Protein AF-A0A8T2V2V0-F1 (afdb_monomer_lite)

pLDDT: mean 73.32, std 22.51, range [24.22, 94.62]

Structure (mmCIF, N/CA/C/O backbone):
data_AF-A0A8T2V2V0-F1
#
_entry.id   AF-A0A8T2V2V0-F1
#
loop_
_atom_site.group_PDB
_atom_site.id
_atom_site.type_symbol
_atom_site.label_atom_id
_atom_site.label_alt_id
_atom_site.label_comp_id
_atom_site.label_asym_id
_atom_site.label_entity_id
_atom_site.label_seq_id
_atom_site.pdbx_PDB_ins_code
_atom_site.Cartn_x
_atom_site.Cartn_y
_atom_site.Cartn_z
_atom_site.occupancy
_atom_site.B_iso_or_equiv
_atom_site.auth_seq_id
_atom_site.auth_comp_id
_atom_site.auth_asym_id
_atom_site.auth_atom_id
_atom_site.pdbx_PDB_model_num
ATOM 1 N N . MET A 1 1 ? -21.917 -31.689 56.923 1.00 55.97 1 MET A N 1
ATOM 2 C CA . MET A 1 1 ? -20.685 -31.519 56.116 1.00 55.97 1 MET A CA 1
ATOM 3 C C . MET A 1 1 ? -20.658 -32.340 54.816 1.00 55.97 1 MET A C 1
ATOM 5 O O . MET A 1 1 ? -19.822 -32.038 53.982 1.00 55.97 1 MET A O 1
ATOM 9 N N . GLY A 1 2 ? -21.551 -33.318 54.585 1.00 58.62 2 GLY A N 1
ATOM 10 C CA . GLY A 1 2 ? -21.485 -34.180 53.387 1.00 58.62 2 GLY A CA 1
ATOM 11 C C . GLY A 1 2 ? -22.061 -33.607 52.080 1.00 58.62 2 GLY A C 1
ATOM 12 O O . GLY A 1 2 ? -21.588 -33.966 51.009 1.00 58.62 2 GLY A O 1
ATOM 13 N N . GLU A 1 3 ? -23.044 -32.703 52.128 1.00 63.84 3 GLU A N 1
ATOM 14 C CA . GLU A 1 3 ? -23.741 -32.236 50.910 1.00 63.84 3 GLU A CA 1
ATOM 15 C C . GLU A 1 3 ? -22.930 -31.238 50.071 1.00 63.84 3 GLU A C 1
ATOM 17 O O . GLU A 1 3 ? -22.963 -31.296 48.844 1.00 63.84 3 GLU A O 1
ATOM 22 N N . GLY A 1 4 ? -22.144 -30.366 50.712 1.00 69.25 4 GLY A N 1
ATOM 23 C CA . GLY A 1 4 ? -21.296 -29.398 50.004 1.00 69.25 4 GLY A CA 1
ATOM 24 C C . GLY A 1 4 ? -20.152 -30.052 49.224 1.00 69.25 4 GLY A C 1
ATOM 25 O O . GLY A 1 4 ? -19.803 -29.590 48.142 1.00 69.25 4 GLY A O 1
ATOM 26 N N . ILE A 1 5 ? -19.615 -31.163 49.737 1.00 73.06 5 ILE A N 1
ATOM 27 C CA . ILE A 1 5 ? -18.558 -31.935 49.069 1.00 73.06 5 ILE A CA 1
ATOM 28 C C . ILE A 1 5 ? -19.127 -32.634 47.829 1.00 73.06 5 ILE A C 1
ATOM 30 O O . ILE A 1 5 ? -18.541 -32.551 46.756 1.00 73.06 5 ILE A O 1
ATOM 34 N N . ARG A 1 6 ? -20.323 -33.225 47.940 1.00 74.56 6 ARG A N 1
ATOM 35 C CA . ARG A 1 6 ? -20.980 -33.914 46.820 1.00 74.56 6 ARG A CA 1
ATOM 36 C C . ARG A 1 6 ? -21.334 -32.964 45.668 1.00 74.56 6 ARG A C 1
ATOM 38 O O . ARG A 1 6 ? -21.137 -33.302 44.506 1.00 74.56 6 ARG A O 1
ATOM 45 N N . CYS A 1 7 ? -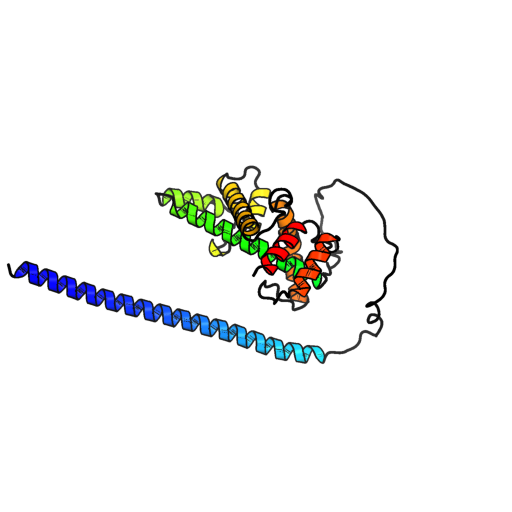21.788 -31.753 45.995 1.00 81.44 7 CYS A N 1
ATOM 46 C CA . CYS A 1 7 ? -22.107 -30.716 45.009 1.00 81.44 7 CYS A CA 1
ATOM 47 C C . CYS A 1 7 ? -20.844 -30.205 44.280 1.00 81.44 7 CYS A C 1
ATOM 49 O O . CYS A 1 7 ? -20.859 -29.980 43.070 1.00 81.44 7 CYS A O 1
ATOM 51 N N . ALA A 1 8 ? -19.720 -30.084 44.996 1.00 78.31 8 ALA A N 1
ATOM 52 C CA . ALA A 1 8 ? -18.436 -29.721 44.399 1.00 78.31 8 ALA A CA 1
ATOM 53 C C . ALA A 1 8 ? -17.884 -30.823 43.474 1.00 78.31 8 ALA A C 1
ATOM 55 O O . ALA A 1 8 ? -17.362 -30.519 42.403 1.00 78.31 8 ALA A O 1
ATOM 56 N N . GLU A 1 9 ? -18.038 -32.097 43.846 1.00 85.75 9 GLU A N 1
ATOM 57 C CA . GLU A 1 9 ? -17.626 -33.240 43.019 1.00 85.75 9 GLU A CA 1
ATOM 58 C C . GLU A 1 9 ? -18.453 -33.362 41.728 1.00 85.75 9 GLU A C 1
ATOM 60 O O . GLU A 1 9 ? -17.900 -33.648 40.663 1.00 85.75 9 GLU A O 1
ATOM 65 N N . GLU A 1 10 ? -19.762 -33.099 41.793 1.00 87.12 10 GLU A N 1
ATOM 66 C CA . GLU A 1 10 ? -20.645 -33.066 40.619 1.00 87.12 10 GLU A CA 1
ATOM 67 C C . GLU A 1 10 ? -20.273 -31.922 39.663 1.00 87.12 10 GLU A C 1
ATOM 69 O O . GLU A 1 10 ? -20.115 -32.157 38.462 1.00 87.12 10 GLU A O 1
ATOM 74 N N . ALA A 1 11 ? -20.023 -30.716 40.185 1.00 84.56 11 ALA A N 1
ATOM 75 C CA . ALA A 1 11 ? -19.575 -29.578 39.378 1.00 84.56 11 ALA A CA 1
ATOM 76 C C . ALA A 1 11 ? -18.198 -29.822 38.734 1.00 84.56 11 ALA A C 1
ATOM 78 O O . ALA A 1 11 ? -17.969 -29.476 37.573 1.00 84.56 11 ALA A O 1
ATOM 79 N N . GLN A 1 12 ? -17.277 -30.464 39.458 1.00 87.12 12 GLN A N 1
ATOM 80 C CA . GLN A 1 12 ? -15.956 -30.799 38.929 1.00 87.12 12 GLN A CA 1
ATOM 81 C C . GLN A 1 12 ? -16.029 -31.878 37.837 1.00 87.12 12 GLN A C 1
ATOM 83 O O . GLN A 1 12 ? -15.233 -31.857 36.894 1.00 87.12 12 GLN A O 1
ATOM 88 N N . ARG A 1 13 ? -16.988 -32.808 37.931 1.00 88.56 13 ARG A N 1
ATOM 89 C CA . ARG A 1 13 ? -17.247 -33.812 36.890 1.00 88.56 13 ARG A CA 1
ATOM 90 C C . ARG A 1 13 ? -17.869 -33.180 35.637 1.00 88.56 13 ARG A C 1
ATOM 92 O O . ARG A 1 13 ? -17.415 -33.504 34.543 1.00 88.56 13 ARG A O 1
ATOM 99 N N . ASP A 1 14 ? -18.822 -32.258 35.789 1.00 92.19 14 ASP A N 1
ATOM 100 C CA . ASP A 1 14 ? -19.439 -31.525 34.666 1.00 92.19 14 ASP A CA 1
ATOM 101 C C . ASP A 1 14 ? -18.411 -30.669 33.906 1.00 92.19 14 ASP A C 1
ATOM 103 O O . ASP A 1 14 ? -18.327 -30.721 32.680 1.00 92.19 14 ASP A O 1
ATOM 107 N N . LEU A 1 15 ? -17.538 -29.958 34.629 1.00 86.69 15 LEU A N 1
ATOM 108 C CA . LEU A 1 15 ? -16.470 -29.165 34.011 1.00 86.69 15 LEU A CA 1
ATOM 109 C C . LEU A 1 15 ? -15.478 -30.021 33.219 1.00 86.69 15 LEU A C 1
ATOM 111 O O . LEU A 1 15 ? -15.036 -29.599 32.154 1.00 86.69 15 LEU A O 1
ATOM 115 N N . ARG A 1 16 ? -15.139 -31.221 33.707 1.00 89.19 16 ARG A N 1
ATOM 116 C CA . ARG A 1 16 ? -14.260 -32.153 32.980 1.00 89.19 16 ARG A CA 1
ATOM 117 C C . ARG A 1 16 ? -14.908 -32.685 31.705 1.00 89.19 16 ARG A C 1
ATOM 119 O O . ARG A 1 16 ? -14.214 -32.818 30.705 1.00 89.19 16 ARG A O 1
ATOM 126 N N . LEU A 1 17 ? -16.213 -32.957 31.735 1.00 89.88 17 LEU A N 1
ATOM 127 C CA . LEU A 1 17 ? -16.962 -33.363 30.544 1.00 89.88 17 LEU A CA 1
ATOM 128 C C . LEU A 1 17 ? -16.969 -32.248 29.493 1.00 89.88 17 LEU A C 1
ATOM 130 O O . LEU A 1 17 ? -16.584 -32.488 28.354 1.00 89.88 17 LEU A O 1
ATOM 134 N N . ARG A 1 18 ? -17.285 -31.011 29.895 1.00 87.31 18 ARG A N 1
ATOM 135 C CA . ARG A 1 18 ? -17.285 -29.852 28.983 1.00 87.31 18 ARG A CA 1
ATOM 136 C C . ARG A 1 18 ? -15.905 -29.520 28.420 1.00 87.31 18 ARG A C 1
ATOM 138 O O . ARG A 1 18 ? -15.805 -29.098 27.273 1.00 87.31 18 ARG A O 1
ATOM 145 N N . LEU A 1 19 ? -14.845 -29.696 29.212 1.00 86.31 19 LEU A N 1
ATOM 146 C CA . LEU A 1 19 ? -13.467 -29.557 28.732 1.00 86.31 19 LEU A CA 1
ATOM 147 C C . LEU A 1 19 ? -13.150 -30.600 27.658 1.00 86.31 19 LEU A C 1
ATOM 149 O O . LEU A 1 19 ? -12.621 -30.229 26.618 1.00 86.31 19 LEU A O 1
ATOM 153 N N . GLY A 1 20 ? -13.550 -31.858 27.864 1.00 88.81 20 GLY A N 1
ATOM 154 C CA . GLY A 1 20 ? -13.382 -32.909 26.858 1.00 88.81 20 GLY A CA 1
ATOM 155 C C . GLY A 1 20 ? -14.154 -32.633 25.563 1.00 88.81 20 GLY A C 1
ATOM 156 O O . GLY A 1 20 ? -13.612 -32.808 24.475 1.00 88.81 20 GLY A O 1
ATOM 157 N N . GLU A 1 21 ? -15.390 -32.134 25.659 1.00 90.50 21 GLU A N 1
ATOM 158 C CA . GLU A 1 21 ? -16.189 -31.737 24.488 1.00 90.50 21 GLU A CA 1
ATOM 159 C C . GLU A 1 21 ? -15.555 -30.562 23.722 1.00 90.50 21 GLU A C 1
ATOM 161 O O . GLU A 1 21 ? -15.539 -30.554 22.490 1.00 90.50 21 GLU A O 1
ATOM 166 N N . LEU A 1 22 ? -14.999 -29.578 24.438 1.00 80.50 22 LEU A N 1
ATOM 167 C CA . LEU A 1 22 ? -14.297 -28.443 23.835 1.00 80.50 22 LEU A CA 1
ATOM 168 C C . LEU A 1 22 ? -12.994 -28.869 23.153 1.00 80.50 22 LEU A C 1
ATOM 170 O O . LEU A 1 22 ? -12.725 -28.411 22.043 1.00 80.50 22 LEU A O 1
ATOM 174 N N . GLU A 1 23 ? -12.214 -29.746 23.787 1.00 87.94 23 GLU A N 1
ATOM 175 C CA . GLU A 1 23 ? -10.990 -30.309 23.210 1.00 87.94 23 GLU A CA 1
ATOM 176 C C . GLU A 1 23 ? -11.309 -31.072 21.919 1.00 87.94 23 GLU A C 1
ATOM 178 O O . GLU A 1 23 ? -10.728 -30.777 20.870 1.00 87.94 23 GLU A O 1
ATOM 183 N N . GLN A 1 24 ? -12.327 -31.936 21.945 1.00 89.94 24 GLN A N 1
ATOM 184 C CA . GLN A 1 24 ? -12.777 -32.671 20.764 1.00 89.94 24 GLN A CA 1
ATOM 185 C C . GLN A 1 24 ? -13.233 -31.729 19.637 1.00 89.94 24 GLN A C 1
ATOM 187 O O . GLN A 1 24 ? -12.834 -31.893 18.483 1.00 89.94 24 GLN A O 1
ATOM 192 N N . HIS A 1 25 ? -14.005 -30.688 19.957 1.00 85.62 25 HIS A N 1
ATOM 193 C CA . HIS A 1 25 ? -14.442 -29.713 18.959 1.00 85.62 25 HIS A CA 1
ATOM 194 C C . HIS A 1 25 ? -13.263 -28.921 18.363 1.00 85.62 25 HIS A C 1
ATOM 196 O O . HIS A 1 25 ? -13.253 -28.622 17.165 1.00 85.62 25 HIS A O 1
ATOM 202 N N . THR A 1 26 ? -12.238 -28.596 19.161 1.00 82.12 26 THR A N 1
ATOM 203 C CA . THR A 1 26 ? -11.022 -27.951 18.639 1.00 82.12 26 THR A CA 1
ATOM 204 C C . THR A 1 26 ? -10.201 -28.875 17.742 1.00 82.12 26 THR A C 1
ATOM 206 O O . THR A 1 26 ? -9.690 -28.416 16.718 1.00 82.12 26 THR A O 1
ATOM 209 N N . GLU A 1 27 ? -10.122 -30.170 18.053 1.00 89.12 27 GLU A N 1
ATOM 210 C CA . GLU A 1 27 ? -9.462 -31.164 17.199 1.00 89.12 27 GLU A CA 1
ATOM 211 C C . GLU A 1 27 ? -10.197 -31.340 15.863 1.00 89.12 27 GLU A C 1
ATOM 213 O O . GLU A 1 27 ? -9.565 -31.351 14.803 1.00 89.12 27 GLU A O 1
ATOM 218 N N . GLU A 1 28 ? -11.531 -31.386 15.883 1.00 87.81 28 GLU A N 1
ATOM 219 C CA . GLU A 1 28 ? -12.362 -31.466 14.677 1.00 87.81 28 GLU A CA 1
ATOM 220 C C . GLU A 1 28 ? -12.222 -30.211 13.798 1.00 87.81 28 GLU A C 1
ATOM 222 O O . GLU A 1 28 ? -12.065 -30.311 12.573 1.00 87.81 28 GLU A O 1
ATOM 227 N N . GLN A 1 29 ? -12.198 -29.019 14.406 1.00 79.50 29 GLN A N 1
ATOM 228 C CA . GLN A 1 29 ? -11.938 -27.772 13.681 1.00 79.50 29 GLN A CA 1
ATOM 229 C C . GLN A 1 29 ? -10.533 -27.741 13.075 1.00 79.50 29 GLN A C 1
ATOM 231 O O . GLN A 1 29 ? -10.371 -27.333 11.920 1.00 79.50 29 GLN A O 1
ATOM 236 N N . GLN A 1 30 ? -9.524 -28.206 13.813 1.00 84.56 30 GLN A N 1
ATOM 237 C CA . GLN A 1 30 ? -8.150 -28.267 13.328 1.00 84.56 30 GLN A CA 1
ATOM 238 C C . GLN A 1 30 ? -8.011 -29.261 12.163 1.00 84.56 30 GLN A C 1
ATOM 240 O O . GLN A 1 30 ? -7.400 -28.932 11.143 1.00 84.56 30 GLN A O 1
ATOM 245 N N . ALA A 1 31 ? -8.648 -30.432 12.255 1.00 87.06 31 ALA A N 1
ATOM 246 C CA . ALA A 1 31 ? -8.676 -31.430 11.188 1.00 87.06 31 ALA A CA 1
ATOM 247 C C . ALA A 1 31 ? -9.382 -30.909 9.923 1.00 87.06 31 ALA A C 1
ATOM 249 O O . ALA A 1 31 ? -8.894 -31.115 8.807 1.00 87.06 31 ALA A O 1
ATOM 250 N N . SER A 1 32 ? -10.491 -30.180 10.082 1.00 82.81 32 SER A N 1
ATOM 251 C CA . SER A 1 32 ? -11.201 -29.521 8.977 1.00 82.81 32 SER A CA 1
ATOM 252 C C . SER A 1 32 ? -10.335 -28.453 8.297 1.00 82.81 32 SER A C 1
ATOM 254 O O . SER A 1 32 ? -10.247 -28.380 7.065 1.00 82.81 32 SER A O 1
ATOM 256 N N . LEU A 1 33 ? -9.607 -27.666 9.091 1.00 79.88 33 LEU A N 1
ATOM 257 C CA . LEU A 1 33 ? -8.707 -26.631 8.591 1.00 79.88 33 LEU A CA 1
ATOM 258 C C . LEU A 1 33 ? -7.501 -27.236 7.853 1.00 79.88 33 LEU A C 1
ATOM 260 O O . LEU A 1 33 ? -7.108 -26.737 6.793 1.00 79.88 33 LEU A O 1
ATOM 264 N N . ASP A 1 34 ? -6.956 -28.347 8.343 1.00 85.50 34 ASP A N 1
ATOM 265 C CA . ASP A 1 34 ? -5.889 -29.086 7.666 1.00 85.50 34 ASP A CA 1
ATOM 266 C C . ASP A 1 34 ? -6.377 -29.783 6.389 1.00 85.50 34 ASP A C 1
ATOM 268 O O . ASP A 1 34 ? -5.652 -29.819 5.387 1.00 85.50 34 ASP A O 1
ATOM 272 N N . HIS A 1 35 ? -7.623 -30.258 6.366 1.00 83.19 35 HIS A N 1
ATOM 273 C CA . HIS A 1 35 ? -8.261 -30.760 5.152 1.00 83.19 35 HIS A CA 1
ATOM 274 C C . HIS A 1 35 ? -8.411 -29.652 4.095 1.00 83.19 35 HIS A C 1
ATOM 276 O O . HIS A 1 35 ? -8.021 -29.842 2.940 1.00 83.19 35 HIS A O 1
ATOM 282 N N . LEU A 1 36 ? -8.880 -28.461 4.484 1.00 76.94 36 LEU A N 1
ATOM 283 C CA . LEU A 1 36 ? -8.977 -27.295 3.595 1.00 76.94 36 LEU A CA 1
ATOM 284 C C . LEU A 1 36 ? -7.605 -26.838 3.079 1.00 76.94 36 LEU A C 1
ATOM 286 O O . LEU A 1 36 ? -7.462 -26.534 1.891 1.00 76.94 36 LEU A O 1
ATOM 290 N N . LYS A 1 37 ? -6.569 -26.837 3.929 1.00 79.56 37 LYS A N 1
ATOM 291 C CA . LYS A 1 37 ? -5.185 -26.557 3.503 1.00 79.56 37 LYS A CA 1
ATOM 292 C C . LYS A 1 37 ? -4.702 -27.572 2.469 1.00 79.56 37 LYS A C 1
ATOM 294 O O . LYS A 1 37 ? -4.160 -27.168 1.439 1.00 79.56 37 LYS A O 1
ATOM 299 N N . LYS A 1 38 ? -4.928 -28.871 2.700 1.00 80.25 38 LYS A N 1
ATOM 300 C CA . LYS A 1 38 ? -4.573 -29.939 1.750 1.00 80.25 38 LYS A CA 1
ATOM 301 C C . LYS A 1 38 ? -5.326 -29.796 0.428 1.00 80.25 38 LYS A C 1
ATOM 303 O O . LYS A 1 38 ? -4.699 -29.896 -0.624 1.00 80.25 38 LYS A O 1
ATOM 308 N N . GLN A 1 39 ? -6.623 -29.485 0.454 1.00 71.12 39 GLN A N 1
ATOM 309 C CA . GLN A 1 39 ? -7.400 -29.211 -0.760 1.00 71.12 39 GLN A CA 1
ATOM 310 C C . GLN A 1 39 ? -6.867 -27.993 -1.519 1.00 71.12 39 GLN A C 1
ATOM 312 O O . GLN A 1 39 ? -6.701 -28.049 -2.736 1.00 71.12 39 GLN A O 1
ATOM 317 N N . ARG A 1 40 ? -6.526 -26.907 -0.817 1.00 65.62 40 ARG A N 1
ATOM 318 C CA . ARG A 1 40 ? -5.968 -25.702 -1.441 1.00 65.62 40 ARG A CA 1
ATOM 319 C C . ARG A 1 40 ? -4.598 -25.969 -2.068 1.00 65.62 40 ARG A C 1
ATOM 321 O O . ARG A 1 40 ? -4.356 -25.543 -3.194 1.00 65.62 40 ARG A O 1
ATOM 328 N N . LEU A 1 41 ? -3.733 -26.726 -1.390 1.00 69.56 41 LEU A N 1
ATOM 329 C CA . LEU A 1 41 ? -2.451 -27.180 -1.940 1.00 69.56 41 LEU A CA 1
ATOM 330 C C . LEU A 1 41 ? -2.641 -28.106 -3.149 1.00 69.56 41 LEU A C 1
ATOM 332 O O . LEU A 1 41 ? -1.922 -27.970 -4.134 1.00 69.56 41 LEU A O 1
ATOM 336 N N . TYR A 1 42 ? -3.634 -28.996 -3.117 1.00 66.69 42 TYR A N 1
ATOM 337 C CA . TYR A 1 42 ? -3.969 -29.872 -4.239 1.00 66.69 42 TYR A CA 1
ATOM 338 C C . TYR A 1 42 ? -4.455 -29.087 -5.464 1.00 66.69 42 TYR A C 1
ATOM 340 O O . TYR A 1 42 ? -3.991 -29.346 -6.572 1.00 66.69 42 TYR A O 1
ATOM 348 N N . VAL A 1 43 ? -5.320 -28.086 -5.277 1.00 66.44 43 VAL A N 1
ATOM 349 C CA . VAL A 1 43 ? -5.775 -27.189 -6.354 1.00 66.44 43 VAL A CA 1
ATOM 350 C C . VAL A 1 43 ? -4.602 -26.395 -6.941 1.00 66.44 43 VAL A C 1
ATOM 352 O O . VAL A 1 43 ? -4.489 -26.283 -8.160 1.00 66.44 43 VAL A O 1
ATOM 355 N N . LEU A 1 44 ? -3.677 -25.910 -6.106 1.00 53.97 44 LEU A N 1
ATOM 356 C CA . LEU A 1 44 ? -2.458 -25.231 -6.566 1.00 53.97 44 LEU A CA 1
ATOM 357 C C . LEU A 1 44 ? -1.503 -26.181 -7.322 1.00 53.97 44 LEU A C 1
ATOM 359 O O . LEU A 1 44 ? -0.929 -25.806 -8.349 1.00 53.97 44 LEU A O 1
ATOM 363 N N . ALA A 1 45 ? -1.368 -27.431 -6.871 1.00 53.47 45 ALA A N 1
ATOM 364 C CA . ALA A 1 45 ? -0.555 -28.461 -7.525 1.00 53.47 45 ALA A CA 1
ATOM 365 C C . ALA A 1 45 ? -1.170 -28.960 -8.852 1.00 53.47 45 ALA A C 1
ATOM 367 O O . ALA A 1 45 ? -0.462 -29.282 -9.808 1.00 53.47 45 ALA A O 1
ATOM 368 N N . GLN A 1 46 ? -2.500 -29.002 -8.942 1.00 49.06 46 GLN A N 1
ATOM 369 C CA . GLN A 1 46 ? -3.238 -29.271 -10.179 1.00 49.06 46 GLN A CA 1
ATOM 370 C C . GLN A 1 46 ? -3.112 -28.097 -11.161 1.00 49.06 46 GLN A C 1
ATOM 372 O O . GLN A 1 46 ? -2.819 -28.313 -12.337 1.00 49.06 46 GLN A O 1
ATOM 377 N N . GLY A 1 47 ? -3.228 -26.857 -10.673 1.00 42.75 47 GLY A N 1
ATOM 378 C CA . GLY A 1 47 ? -3.032 -25.644 -11.470 1.00 42.75 47 GLY A CA 1
ATOM 379 C C . GLY A 1 47 ? -1.647 -25.579 -12.116 1.00 42.75 47 GLY A C 1
ATOM 380 O O . GLY A 1 47 ? -1.536 -25.282 -13.302 1.00 42.75 47 GLY A O 1
ATOM 381 N N . THR A 1 48 ? -0.598 -25.961 -11.385 1.00 45.12 48 THR A N 1
ATOM 382 C CA . THR A 1 48 ? 0.782 -26.020 -11.906 1.00 45.12 48 THR A CA 1
ATOM 383 C C . THR A 1 48 ? 1.008 -27.149 -12.922 1.00 45.12 48 THR A C 1
ATOM 385 O O . THR A 1 48 ? 1.761 -26.954 -13.876 1.00 45.12 48 THR A O 1
ATOM 388 N N . LYS A 1 49 ? 0.318 -28.297 -12.807 1.00 38.69 49 LYS A N 1
ATOM 389 C CA . LYS A 1 49 ? 0.368 -29.382 -13.814 1.00 38.69 49 LYS A CA 1
ATOM 390 C C . LYS A 1 49 ? -0.404 -29.070 -15.103 1.00 38.69 49 LYS A C 1
ATOM 392 O O . LYS A 1 49 ? 0.018 -29.491 -16.180 1.00 38.69 49 LYS A O 1
ATOM 397 N N . VAL A 1 50 ? -1.508 -28.326 -15.019 1.00 41.88 50 VAL A N 1
ATOM 398 C CA . VAL A 1 50 ? -2.223 -27.817 -16.206 1.00 41.88 50 VAL A CA 1
ATOM 399 C C . VAL A 1 50 ? -1.398 -26.721 -16.894 1.00 41.88 50 VAL A C 1
ATOM 401 O O . VAL A 1 50 ? -1.328 -26.683 -18.122 1.00 41.88 50 VAL A O 1
ATOM 404 N N . PHE A 1 51 ? -0.679 -25.901 -16.119 1.00 38.94 51 PHE A N 1
ATOM 405 C CA . PHE A 1 51 ? 0.238 -24.891 -16.651 1.00 38.94 51 PHE A CA 1
ATOM 406 C C . PHE A 1 51 ? 1.435 -25.512 -17.386 1.00 38.94 51 PHE A C 1
ATOM 408 O O . PHE A 1 51 ? 1.755 -25.078 -18.487 1.00 38.94 51 PHE A O 1
ATOM 415 N N . SER A 1 52 ? 2.062 -26.567 -16.852 1.00 39.03 52 SER A N 1
ATOM 416 C CA . SER A 1 52 ? 3.230 -27.193 -17.495 1.00 39.03 52 SER A CA 1
ATOM 417 C C . SER A 1 52 ? 2.891 -27.954 -18.783 1.00 39.03 52 SER A C 1
ATOM 419 O O . SER A 1 52 ? 3.666 -27.899 -19.740 1.00 39.03 52 SER A O 1
ATOM 421 N N . LYS A 1 53 ? 1.712 -28.591 -18.870 1.00 34.41 53 LYS A N 1
ATOM 422 C CA . LYS A 1 53 ? 1.232 -29.205 -20.125 1.00 34.41 53 LYS A CA 1
ATOM 423 C C . LYS A 1 53 ? 0.870 -28.165 -21.193 1.00 34.41 53 LYS A C 1
ATOM 425 O O . LYS A 1 53 ? 1.216 -28.363 -22.355 1.00 34.41 53 LYS A O 1
ATOM 430 N N . ASN A 1 54 ? 0.256 -27.042 -20.812 1.00 36.12 54 ASN A N 1
ATOM 431 C CA . ASN A 1 54 ? -0.098 -25.980 -21.762 1.00 36.12 54 ASN A CA 1
ATOM 432 C C . ASN A 1 54 ? 1.114 -25.131 -22.189 1.00 36.12 54 ASN A C 1
ATOM 434 O O . ASN A 1 54 ? 1.167 -24.680 -23.330 1.00 36.12 54 ASN A O 1
ATOM 438 N N . PHE A 1 55 ? 2.124 -24.975 -21.327 1.00 35.62 55 PHE A N 1
ATOM 439 C CA . PHE A 1 55 ? 3.368 -24.266 -21.653 1.00 35.62 55 PHE A CA 1
ATOM 440 C C . PHE A 1 55 ? 4.253 -25.055 -22.635 1.00 35.62 55 PHE A C 1
ATOM 442 O O . PHE A 1 55 ? 4.895 -24.469 -23.505 1.00 35.62 55 PHE A O 1
ATOM 449 N N . LEU A 1 56 ? 4.245 -26.393 -22.561 1.00 35.97 56 LEU A N 1
ATOM 450 C CA . LEU A 1 56 ? 4.916 -27.249 -23.548 1.00 35.97 56 LEU A CA 1
ATOM 451 C C . LEU A 1 56 ? 4.146 -27.330 -24.877 1.00 35.97 56 LEU A C 1
ATOM 453 O O . LEU A 1 56 ? 4.776 -27.340 -25.932 1.00 35.97 56 LEU A O 1
ATOM 457 N N . ALA A 1 57 ? 2.809 -27.299 -24.854 1.00 34.16 57 ALA A N 1
ATOM 458 C CA . ALA A 1 57 ? 1.999 -27.235 -26.075 1.00 34.16 57 ALA A CA 1
ATOM 459 C C . ALA A 1 57 ? 2.148 -25.887 -26.815 1.00 34.16 57 ALA A C 1
ATOM 461 O O . ALA A 1 57 ? 2.223 -25.866 -28.046 1.00 34.16 57 ALA A O 1
ATOM 462 N N . ALA A 1 58 ? 2.290 -24.776 -26.078 1.00 35.88 58 ALA A N 1
ATOM 463 C CA . ALA A 1 58 ? 2.482 -23.435 -26.637 1.00 35.88 58 ALA A CA 1
ATOM 464 C C . ALA A 1 58 ? 3.854 -23.216 -27.309 1.00 35.88 58 ALA A C 1
ATOM 466 O O . ALA A 1 58 ? 3.981 -22.309 -28.127 1.00 35.88 58 ALA A O 1
ATOM 467 N N . ARG A 1 59 ? 4.866 -24.064 -27.050 1.00 33.06 59 ARG A N 1
ATOM 468 C CA . ARG A 1 59 ? 6.126 -24.061 -27.828 1.00 33.06 59 ARG A CA 1
ATOM 469 C C . ARG A 1 59 ? 5.999 -24.722 -29.206 1.00 33.06 59 ARG A C 1
ATOM 471 O O . ARG A 1 59 ? 6.895 -24.532 -30.019 1.00 33.06 59 ARG A O 1
ATOM 478 N N . SER A 1 60 ? 4.924 -25.471 -29.482 1.00 28.45 60 SER A N 1
ATOM 479 C CA . SER A 1 60 ? 4.748 -26.170 -30.770 1.00 28.45 60 SER A CA 1
ATOM 480 C C . SER A 1 60 ? 3.882 -25.427 -31.791 1.00 28.45 60 SER A C 1
ATOM 482 O O . SER A 1 60 ? 3.842 -25.825 -32.950 1.00 28.45 60 SER A O 1
ATOM 484 N N . VAL A 1 61 ? 3.257 -24.305 -31.417 1.00 30.34 61 VAL A N 1
ATOM 485 C CA . VAL A 1 61 ? 2.623 -23.395 -32.386 1.00 30.34 61 VAL A CA 1
ATOM 486 C C . VAL A 1 61 ? 3.627 -22.315 -32.783 1.00 30.34 61 VAL A C 1
ATOM 488 O O . VAL A 1 61 ? 3.433 -21.119 -32.593 1.00 30.34 61 VAL A O 1
ATOM 491 N N . THR A 1 62 ? 4.747 -22.756 -33.349 1.00 41.12 62 THR A N 1
ATOM 492 C CA . THR A 1 62 ? 5.463 -21.957 -34.338 1.00 41.12 62 THR A CA 1
ATOM 493 C C . THR A 1 62 ? 4.678 -22.056 -35.638 1.00 41.12 62 THR A C 1
ATOM 495 O O . THR A 1 62 ? 4.745 -23.073 -36.327 1.00 41.12 62 THR A O 1
ATOM 498 N N . CYS A 1 63 ? 3.925 -21.015 -35.978 1.00 25.36 63 CYS A N 1
ATOM 499 C CA . CYS A 1 63 ? 3.529 -20.781 -37.360 1.00 25.36 63 CYS A CA 1
ATOM 500 C C . CYS A 1 63 ? 3.373 -19.280 -37.633 1.00 25.36 63 CYS A C 1
ATOM 502 O O . CYS A 1 63 ? 2.398 -18.647 -37.239 1.00 25.36 63 CYS A O 1
ATOM 504 N N . SER A 1 64 ? 4.355 -18.777 -38.385 1.00 31.23 64 SER A N 1
ATOM 505 C CA . SER A 1 64 ? 4.112 -17.949 -39.571 1.00 31.23 64 SER A CA 1
ATOM 506 C C . SER A 1 64 ? 3.815 -16.462 -39.374 1.00 31.23 64 SER A C 1
ATOM 508 O O . SER A 1 64 ? 2.842 -15.955 -39.922 1.00 31.23 64 SER A O 1
ATOM 510 N N . ILE A 1 65 ? 4.714 -15.726 -38.717 1.00 31.05 65 ILE A N 1
ATOM 511 C CA . ILE A 1 65 ? 4.976 -14.321 -39.079 1.00 31.05 65 ILE A CA 1
ATOM 512 C C . ILE A 1 65 ? 6.502 -14.165 -39.162 1.00 31.05 65 ILE A C 1
ATOM 514 O O . ILE A 1 65 ? 7.213 -14.589 -38.257 1.00 31.05 65 ILE A O 1
ATOM 518 N N . GLY A 1 66 ? 6.990 -13.696 -40.314 1.00 25.48 66 GLY A N 1
ATOM 519 C CA . GLY A 1 66 ? 8.369 -13.857 -40.793 1.00 25.48 66 GLY A CA 1
ATOM 520 C C . GLY A 1 66 ? 9.491 -13.212 -39.955 1.00 25.48 66 GLY A C 1
ATOM 521 O O . GLY A 1 66 ? 9.237 -12.441 -39.029 1.00 25.48 66 GLY A O 1
ATOM 522 N N . PRO A 1 67 ? 10.758 -13.524 -40.287 1.00 33.06 67 PRO A N 1
ATOM 523 C CA . PRO A 1 67 ? 11.919 -13.215 -39.463 1.00 33.06 67 PRO A CA 1
ATOM 524 C C . PRO A 1 67 ? 12.422 -11.796 -39.747 1.00 33.06 67 PRO A C 1
ATOM 526 O O . PRO A 1 67 ? 13.165 -11.610 -40.701 1.00 33.06 67 PRO A O 1
ATOM 529 N N . GLN A 1 68 ? 12.035 -10.795 -38.948 1.00 29.61 68 GLN A N 1
ATOM 530 C CA . GLN A 1 68 ? 12.708 -9.477 -38.961 1.00 29.61 68 GLN A CA 1
ATOM 531 C C . GLN A 1 68 ? 12.794 -8.752 -37.603 1.00 29.61 68 GLN A C 1
ATOM 533 O O . GLN A 1 68 ? 13.165 -7.587 -37.561 1.00 29.61 68 GLN A O 1
ATOM 538 N N . LEU A 1 69 ? 12.523 -9.402 -36.468 1.00 29.16 69 LEU A N 1
ATOM 539 C CA . LEU A 1 69 ? 12.630 -8.748 -35.147 1.00 29.16 69 LEU A CA 1
ATOM 540 C C . LEU A 1 69 ? 13.392 -9.595 -34.119 1.00 29.16 69 LEU A C 1
ATOM 542 O O . LEU A 1 69 ? 13.066 -9.626 -32.936 1.00 29.16 69 LEU A O 1
ATOM 546 N N . CYS A 1 70 ? 14.441 -10.268 -34.585 1.00 27.62 70 CYS A N 1
ATOM 547 C CA . CYS A 1 70 ? 15.424 -10.943 -33.744 1.00 27.62 70 CYS A CA 1
ATOM 548 C C . CYS A 1 70 ? 16.822 -10.366 -33.992 1.00 27.62 70 CYS A C 1
ATOM 550 O O . CYS A 1 70 ? 17.740 -11.141 -34.157 1.00 27.62 70 CYS A O 1
ATOM 552 N N . ASP A 1 71 ? 16.971 -9.040 -34.050 1.00 26.00 71 ASP A N 1
ATOM 553 C CA . ASP A 1 71 ? 18.282 -8.365 -34.089 1.00 26.00 71 ASP A CA 1
ATOM 554 C C . ASP A 1 71 ? 18.171 -6.919 -33.569 1.00 26.00 71 ASP A C 1
ATOM 556 O O . ASP A 1 71 ? 18.550 -5.966 -34.234 1.00 26.00 71 ASP A O 1
ATOM 560 N N . ILE A 1 72 ? 17.613 -6.720 -32.369 1.00 29.77 72 ILE A N 1
ATOM 561 C CA . ILE A 1 72 ? 17.883 -5.504 -31.571 1.00 29.77 72 ILE A CA 1
ATOM 562 C C . ILE A 1 72 ? 18.035 -5.919 -30.102 1.00 29.77 72 ILE A C 1
ATOM 564 O O . ILE A 1 72 ? 17.311 -5.499 -29.204 1.00 29.77 72 ILE A O 1
ATOM 568 N N . VAL A 1 73 ? 18.980 -6.823 -29.864 1.00 33.53 73 VAL A N 1
ATOM 569 C CA . VAL A 1 73 ? 19.659 -6.950 -28.577 1.00 33.53 73 VAL A CA 1
ATOM 570 C C . VAL A 1 73 ? 21.133 -6.788 -28.911 1.00 33.53 73 VAL A C 1
ATOM 572 O O . VAL A 1 73 ? 21.663 -7.559 -29.702 1.00 33.53 73 VAL A O 1
ATOM 575 N N . ASN A 1 74 ? 21.756 -5.779 -28.304 1.00 32.72 74 ASN A N 1
ATOM 576 C CA . ASN A 1 74 ? 23.148 -5.345 -28.468 1.00 32.72 74 ASN A CA 1
ATOM 577 C C . ASN A 1 74 ? 23.390 -4.394 -29.648 1.00 32.72 74 ASN A C 1
ATOM 579 O O . ASN A 1 74 ? 23.757 -4.819 -30.734 1.00 32.72 74 ASN A O 1
ATOM 583 N N . ASN A 1 75 ? 23.256 -3.088 -29.402 1.00 25.61 75 ASN A N 1
ATOM 584 C CA . ASN A 1 75 ? 24.379 -2.158 -29.556 1.00 25.61 75 ASN A CA 1
ATOM 585 C C . ASN A 1 75 ? 24.013 -0.761 -29.037 1.00 25.61 75 ASN A C 1
ATOM 587 O O . ASN A 1 75 ? 22.937 -0.231 -29.297 1.00 25.61 75 ASN A O 1
ATOM 591 N N . HIS A 1 76 ? 24.941 -0.174 -28.282 1.00 33.34 76 HIS A N 1
ATOM 592 C CA . HIS A 1 76 ? 24.979 1.250 -27.974 1.00 33.34 76 HIS A CA 1
ATOM 593 C C . HIS A 1 76 ? 24.923 2.075 -29.265 1.00 33.34 76 HIS A C 1
ATOM 595 O O . HIS A 1 76 ? 25.693 1.787 -30.176 1.00 33.34 76 HIS A O 1
ATOM 601 N N . THR A 1 77 ? 24.109 3.130 -29.322 1.00 28.12 77 THR A N 1
ATOM 602 C CA . THR A 1 77 ? 24.529 4.531 -29.553 1.00 28.12 77 THR A CA 1
ATOM 603 C C . THR A 1 77 ? 23.330 5.445 -29.820 1.00 28.12 77 THR A C 1
ATOM 605 O O . THR A 1 77 ? 22.276 5.026 -30.278 1.00 28.12 77 THR A O 1
ATOM 608 N N . SER A 1 78 ? 23.542 6.692 -29.422 1.00 28.27 78 SER A N 1
ATOM 609 C CA . SER A 1 78 ? 22.754 7.915 -29.502 1.00 28.27 78 SER A CA 1
ATOM 610 C C . SER A 1 78 ? 21.710 8.107 -30.610 1.00 28.27 78 SER A C 1
ATOM 612 O O . SER A 1 78 ? 21.899 7.730 -31.760 1.00 28.27 78 SER A O 1
ATOM 614 N N . SER A 1 79 ? 20.745 8.944 -30.213 1.00 25.52 79 SER A N 1
ATOM 615 C CA . SER A 1 79 ? 20.043 9.978 -30.984 1.00 25.52 79 SER A CA 1
ATOM 616 C C . SER A 1 79 ? 18.603 9.707 -31.419 1.00 25.52 79 SER A C 1
ATOM 618 O O . SER A 1 79 ? 18.258 8.686 -31.999 1.00 25.52 79 SER A O 1
ATOM 620 N N . ASP A 1 80 ? 17.817 10.750 -31.145 1.00 26.25 80 ASP A N 1
ATOM 621 C CA . ASP A 1 80 ? 16.549 11.145 -31.747 1.00 26.25 80 ASP A CA 1
ATOM 622 C C . ASP A 1 80 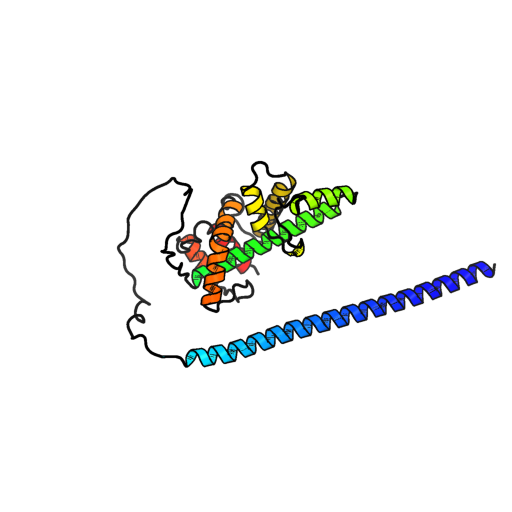? 15.268 10.460 -31.260 1.00 26.25 80 ASP A C 1
ATOM 624 O O . ASP A 1 80 ? 14.754 9.509 -31.836 1.00 26.25 80 ASP A O 1
ATOM 628 N N . LEU A 1 81 ? 14.679 11.063 -30.219 1.00 28.05 81 LEU A N 1
ATOM 629 C CA . LEU A 1 81 ? 13.464 11.875 -30.390 1.00 28.05 81 LEU A CA 1
ATOM 630 C C . LEU A 1 81 ? 13.249 12.755 -29.146 1.00 28.05 81 LEU A C 1
ATOM 632 O O . LEU A 1 81 ? 12.541 12.410 -28.201 1.00 28.05 81 LEU A O 1
ATOM 636 N N . LEU A 1 82 ? 13.893 13.923 -29.162 1.00 30.55 82 LEU A N 1
ATOM 637 C CA . LEU A 1 82 ? 13.403 15.101 -28.452 1.00 30.55 82 LEU A CA 1
ATOM 638 C C . LEU A 1 82 ? 12.135 15.595 -29.152 1.00 30.55 82 LEU A C 1
ATOM 640 O O . LEU A 1 82 ? 12.115 15.655 -30.376 1.00 30.55 82 LEU A O 1
ATOM 644 N N . LEU A 1 83 ? 11.133 16.007 -28.376 1.00 29.62 83 LEU A N 1
ATOM 645 C CA . LEU A 1 83 ? 10.436 17.300 -28.481 1.00 29.62 83 LEU A CA 1
ATOM 646 C C . LEU A 1 83 ? 9.555 17.491 -27.213 1.00 29.62 83 LEU A C 1
ATOM 648 O O . LEU A 1 83 ? 9.300 16.521 -26.499 1.00 29.62 83 LEU A O 1
ATOM 652 N N . PRO A 1 84 ? 9.189 18.736 -26.843 1.00 32.66 84 PRO A N 1
ATOM 653 C CA . PRO A 1 84 ? 9.478 19.285 -25.516 1.00 32.66 84 PRO A CA 1
ATOM 654 C C . PRO A 1 84 ? 8.239 19.846 -24.780 1.00 32.66 84 PRO A C 1
ATOM 656 O O . PRO A 1 84 ? 7.167 19.927 -25.360 1.00 32.66 84 PRO A O 1
ATOM 659 N N . HIS A 1 85 ? 8.447 20.286 -23.525 1.00 28.55 85 HIS A N 1
ATOM 660 C CA . HIS A 1 85 ? 7.622 21.187 -22.684 1.00 28.55 85 HIS A CA 1
ATOM 661 C C . HIS A 1 85 ? 6.106 20.883 -22.593 1.00 28.55 85 HIS A C 1
ATOM 663 O O . HIS A 1 85 ? 5.368 20.913 -23.563 1.00 28.55 85 HIS A O 1
ATOM 669 N N . SER A 1 86 ? 5.497 20.744 -21.416 1.00 24.22 86 SER A N 1
ATOM 670 C CA . SER A 1 86 ? 5.228 21.876 -20.521 1.00 24.22 86 SER A CA 1
ATOM 671 C C . SER A 1 86 ? 4.392 21.421 -19.314 1.00 24.22 86 SER A C 1
ATOM 673 O O . SER A 1 86 ? 3.645 20.447 -19.360 1.00 24.22 86 SER A O 1
ATOM 675 N N . VAL A 1 87 ? 4.555 22.157 -18.219 1.00 36.69 87 VAL A N 1
ATOM 676 C CA . VAL A 1 87 ? 3.733 22.131 -17.007 1.00 36.69 87 VAL A CA 1
ATOM 677 C C . VAL A 1 87 ? 2.305 22.598 -17.329 1.00 36.69 87 VAL A C 1
ATOM 679 O O . VAL A 1 87 ? 2.144 23.518 -18.124 1.00 36.69 87 VAL A O 1
ATOM 682 N N . SER A 1 88 ? 1.317 22.045 -16.606 1.00 29.53 88 SER A N 1
ATOM 683 C CA . SER A 1 88 ? -0.098 22.465 -16.485 1.00 29.53 88 SER A CA 1
ATOM 684 C C . SER A 1 88 ? -1.119 21.697 -17.333 1.00 29.53 88 SER A C 1
ATOM 686 O O . SER A 1 88 ? -1.099 21.739 -18.557 1.00 29.53 88 SER A O 1
ATOM 688 N N . GLY A 1 89 ? -2.090 21.074 -16.653 1.00 25.91 89 GLY A N 1
ATOM 689 C CA . GLY A 1 89 ? -3.359 20.672 -17.262 1.00 25.91 89 GLY A CA 1
ATOM 690 C C . GLY A 1 89 ? -3.934 19.365 -16.724 1.00 25.91 89 GLY A C 1
ATOM 691 O O . GLY A 1 89 ? -3.600 18.286 -17.198 1.00 25.91 89 GLY A O 1
ATOM 692 N N . ILE A 1 90 ? -4.867 19.461 -15.777 1.00 37.03 90 ILE A N 1
ATOM 693 C CA . ILE A 1 90 ? -5.854 18.406 -15.504 1.00 37.03 90 ILE A CA 1
ATOM 694 C C . ILE A 1 90 ? -6.666 18.185 -16.795 1.00 37.03 90 ILE A C 1
ATOM 696 O O . ILE A 1 90 ? -7.296 19.147 -17.245 1.00 37.03 90 ILE A O 1
ATOM 700 N N . PRO A 1 91 ? -6.768 16.976 -17.378 1.00 32.78 91 PRO A N 1
ATOM 701 C CA . PRO A 1 91 ? -7.713 16.756 -18.458 1.00 32.78 91 PRO A CA 1
ATOM 702 C C . PRO A 1 91 ? -9.081 16.398 -17.868 1.00 32.78 91 PRO A C 1
ATOM 704 O O . PRO A 1 91 ? -9.348 15.260 -17.481 1.00 32.78 91 PRO A O 1
ATOM 707 N N . ARG A 1 92 ? -9.976 17.394 -17.816 1.00 37.50 92 ARG A N 1
ATOM 708 C CA . ARG A 1 92 ? -11.424 17.149 -17.799 1.00 37.50 92 ARG A CA 1
ATOM 709 C C . ARG A 1 92 ? -11.860 16.718 -19.198 1.00 37.50 92 ARG A C 1
ATOM 711 O O . ARG A 1 92 ? -11.708 17.477 -20.146 1.00 37.50 92 ARG A O 1
ATOM 718 N N . GLY A 1 93 ? -12.502 15.555 -19.269 1.00 37.16 93 GLY A N 1
ATOM 719 C CA . GLY A 1 93 ? -13.376 15.154 -20.370 1.00 37.16 93 GLY A CA 1
ATOM 720 C C . GLY A 1 93 ? -12.680 14.444 -21.530 1.00 37.16 93 GLY A C 1
ATOM 721 O O . GLY A 1 93 ? -12.117 15.081 -22.410 1.00 37.16 93 GLY A O 1
ATOM 722 N N . MET A 1 94 ? -12.844 13.121 -21.610 1.00 32.38 94 MET A N 1
ATOM 723 C CA . MET A 1 94 ? -12.728 12.399 -22.878 1.00 32.38 94 MET A CA 1
ATOM 724 C C . MET A 1 94 ? -14.017 11.629 -23.151 1.00 32.38 94 MET A C 1
ATOM 726 O O . MET A 1 94 ? -14.380 10.686 -22.450 1.00 32.38 94 MET A O 1
ATOM 730 N N . LYS A 1 95 ? -14.717 12.114 -24.180 1.00 31.05 95 LYS A N 1
ATOM 731 C CA . LYS A 1 95 ? -15.826 11.466 -24.876 1.00 31.05 95 LYS A CA 1
ATOM 732 C C . LYS A 1 95 ? -15.320 10.215 -25.607 1.00 31.05 95 LYS A C 1
ATOM 734 O O . LYS A 1 95 ? -14.161 10.147 -26.003 1.00 31.05 95 LYS A O 1
ATOM 739 N N . HIS A 1 96 ? -16.215 9.247 -25.786 1.00 38.91 96 HIS A N 1
ATOM 740 C CA . HIS A 1 96 ? -16.005 8.023 -26.559 1.00 38.91 96 HIS A CA 1
ATOM 741 C C . HIS A 1 96 ? -15.460 8.285 -27.973 1.00 38.91 96 HIS A C 1
ATOM 743 O O . HIS A 1 96 ? -15.987 9.134 -28.687 1.00 38.91 96 HIS A O 1
ATOM 749 N N . GLY A 1 97 ? -14.453 7.505 -28.383 1.00 29.64 97 GLY A N 1
ATOM 750 C CA . GLY A 1 97 ? -13.921 7.499 -29.749 1.00 29.64 97 GLY A CA 1
ATOM 751 C C . GLY A 1 97 ? -12.530 6.870 -29.848 1.00 29.64 97 GLY A C 1
ATOM 752 O O . GLY A 1 97 ? -11.530 7.550 -29.670 1.00 29.64 97 GLY A O 1
ATOM 753 N N . THR A 1 98 ? -12.499 5.555 -30.076 1.00 42.59 98 THR A N 1
ATOM 754 C CA . THR A 1 98 ? -11.451 4.756 -30.751 1.00 42.59 98 THR A CA 1
ATOM 755 C C . THR A 1 98 ? -10.069 5.394 -30.966 1.00 42.59 98 THR A C 1
ATOM 757 O O . THR A 1 98 ? -9.859 6.108 -31.940 1.00 42.59 98 THR A O 1
ATOM 760 N N . ASN A 1 99 ? -9.128 5.055 -30.078 1.00 32.03 99 ASN A N 1
ATOM 761 C CA . ASN A 1 99 ? -7.725 4.686 -30.343 1.00 32.03 99 ASN A CA 1
ATOM 762 C C . ASN A 1 99 ? -7.052 4.455 -28.983 1.00 32.03 99 ASN A C 1
ATOM 764 O O . ASN A 1 99 ? -6.237 5.247 -28.517 1.00 32.03 99 ASN A O 1
ATOM 768 N N . SER A 1 100 ? -7.447 3.384 -28.288 1.00 38.41 100 SER A N 1
ATOM 769 C CA . SER A 1 100 ? -6.720 2.963 -27.091 1.00 38.41 100 SER A CA 1
ATOM 770 C C . SER A 1 100 ? -5.437 2.299 -27.578 1.00 38.41 100 SER A C 1
ATOM 772 O O . SER A 1 100 ? -5.428 1.104 -27.872 1.00 38.41 100 SER A O 1
ATOM 774 N N . ALA A 1 101 ? -4.384 3.098 -27.772 1.00 47.22 101 ALA A N 1
ATOM 775 C CA . ALA A 1 101 ? -3.040 2.576 -27.955 1.00 47.22 101 ALA A CA 1
ATOM 776 C C . ALA A 1 101 ? -2.805 1.575 -26.820 1.00 47.22 101 ALA A C 1
ATOM 778 O O . ALA A 1 101 ? -2.867 1.939 -25.644 1.00 47.22 101 ALA A O 1
ATOM 779 N N . ALA A 1 102 ? -2.664 0.295 -27.164 1.00 57.12 102 ALA A N 1
ATOM 780 C CA . ALA A 1 102 ? -2.476 -0.738 -26.165 1.00 57.12 102 ALA A CA 1
ATOM 781 C C . ALA A 1 102 ? -1.178 -0.415 -25.422 1.00 57.12 102 ALA A C 1
ATOM 783 O O . ALA A 1 102 ? -0.108 -0.421 -26.026 1.00 57.12 102 ALA A O 1
ATOM 784 N N . LEU A 1 103 ? -1.273 -0.091 -24.131 1.00 64.56 103 LEU A N 1
ATOM 785 C CA . LEU A 1 103 ? -0.089 0.080 -23.299 1.00 64.56 103 LEU A CA 1
ATOM 786 C C . LEU A 1 103 ? 0.673 -1.250 -23.300 1.00 64.56 103 LEU A C 1
ATOM 788 O O . LEU A 1 103 ? 0.159 -2.271 -22.837 1.00 64.56 103 LEU A O 1
ATOM 792 N N . VAL A 1 104 ? 1.878 -1.237 -23.865 1.00 71.81 104 VAL A N 1
ATOM 793 C CA . VAL A 1 104 ? 2.801 -2.371 -23.846 1.00 71.81 104 VAL A CA 1
ATOM 794 C C . VAL A 1 104 ? 3.765 -2.151 -22.692 1.00 71.81 104 VAL A C 1
ATOM 796 O O . VAL A 1 104 ? 4.422 -1.115 -22.624 1.00 71.81 104 VAL A O 1
ATOM 799 N N . PHE A 1 105 ? 3.842 -3.126 -21.789 1.00 79.88 105 PHE A N 1
ATOM 800 C CA . PHE A 1 105 ? 4.730 -3.074 -20.633 1.00 79.88 105 PHE A CA 1
ATOM 801 C C . PHE A 1 105 ? 5.900 -4.035 -20.807 1.00 79.88 105 PHE A C 1
ATOM 803 O O . PHE A 1 105 ? 5.722 -5.165 -21.272 1.00 79.88 105 PHE A O 1
ATOM 810 N N . SER A 1 106 ? 7.093 -3.590 -20.415 1.00 83.44 106 SER A N 1
ATOM 811 C CA . SER A 1 106 ? 8.284 -4.439 -20.385 1.00 83.44 106 SER A CA 1
ATOM 812 C C . SER A 1 106 ? 8.273 -5.377 -19.173 1.00 83.44 106 SER A C 1
ATOM 814 O O . SER A 1 106 ? 7.620 -5.106 -18.164 1.00 83.44 106 SER A O 1
ATOM 816 N N . ALA A 1 107 ? 9.060 -6.456 -19.225 1.00 82.81 107 ALA A N 1
ATOM 817 C CA . ALA A 1 107 ? 9.252 -7.345 -18.074 1.00 82.81 107 ALA A CA 1
ATOM 818 C C . ALA A 1 107 ? 9.739 -6.582 -16.825 1.00 82.81 107 ALA A C 1
ATOM 820 O O . ALA A 1 107 ? 9.280 -6.846 -15.717 1.00 82.81 107 ALA A O 1
ATOM 821 N N . GLY A 1 108 ? 10.611 -5.582 -17.006 1.00 85.88 108 GLY A N 1
ATOM 822 C CA . GLY A 1 108 ? 11.062 -4.718 -15.913 1.00 85.88 108 GLY A CA 1
ATOM 823 C C . GLY A 1 108 ? 9.928 -3.889 -15.303 1.00 85.88 108 GLY A C 1
ATOM 824 O O . GLY A 1 108 ? 9.868 -3.735 -14.088 1.00 85.88 108 GLY A O 1
ATOM 825 N N . GLN A 1 109 ? 8.981 -3.414 -16.115 1.00 88.62 109 GLN A N 1
ATOM 826 C CA . GLN A 1 109 ? 7.818 -2.680 -15.611 1.00 88.62 109 GLN A CA 1
ATOM 827 C C . GLN A 1 109 ? 6.851 -3.574 -14.831 1.00 88.62 109 GLN A C 1
ATOM 829 O O . GLN A 1 109 ? 6.282 -3.107 -13.850 1.00 88.62 109 GLN A O 1
ATOM 834 N N . PHE A 1 110 ? 6.691 -4.848 -15.203 1.00 88.25 110 PHE A N 1
ATOM 835 C CA . PHE A 1 110 ? 5.914 -5.796 -14.393 1.00 88.25 110 PHE A CA 1
ATOM 836 C C . PHE A 1 110 ? 6.551 -6.031 -13.021 1.00 88.25 110 PHE A C 1
ATOM 838 O O . PHE A 1 110 ? 5.851 -5.976 -12.015 1.00 88.25 110 PHE A O 1
ATOM 845 N N . ILE A 1 111 ? 7.874 -6.203 -12.963 1.00 89.56 111 ILE A N 1
ATOM 846 C CA . ILE A 1 111 ? 8.595 -6.381 -11.692 1.00 89.56 111 ILE A CA 1
ATOM 847 C C . ILE A 1 111 ? 8.506 -5.111 -10.834 1.00 89.56 111 ILE A C 1
ATOM 849 O O . ILE A 1 111 ? 8.214 -5.184 -9.643 1.00 89.56 111 ILE A O 1
ATOM 853 N N . ALA A 1 112 ? 8.704 -3.935 -11.433 1.00 92.12 112 ALA A N 1
ATOM 854 C CA . ALA A 1 112 ? 8.541 -2.661 -10.735 1.00 92.12 112 ALA A CA 1
ATOM 855 C C . ALA A 1 112 ? 7.100 -2.459 -10.226 1.00 92.12 112 ALA A C 1
ATOM 857 O O . ALA A 1 112 ? 6.885 -1.911 -9.145 1.00 92.12 112 ALA A O 1
ATOM 858 N N . PHE A 1 113 ? 6.101 -2.936 -10.970 1.00 92.75 113 PHE A N 1
ATOM 859 C CA . PHE A 1 113 ? 4.712 -2.912 -10.524 1.00 92.75 113 PHE A CA 1
ATOM 860 C C . PHE A 1 113 ? 4.451 -3.893 -9.368 1.00 92.75 113 PHE A C 1
ATOM 862 O O . PHE A 1 113 ? 3.750 -3.538 -8.420 1.00 92.75 113 PHE A O 1
ATOM 869 N N . ASP A 1 114 ? 5.052 -5.086 -9.384 1.00 90.25 114 ASP A N 1
ATOM 870 C CA . ASP A 1 114 ? 4.999 -6.031 -8.258 1.00 90.25 114 ASP A CA 1
ATOM 871 C C . ASP A 1 114 ? 5.653 -5.444 -6.993 1.00 90.25 114 ASP A C 1
ATOM 873 O O . ASP A 1 114 ? 5.143 -5.634 -5.885 1.00 90.25 114 ASP A O 1
ATOM 877 N N . MET A 1 115 ? 6.716 -4.648 -7.144 1.00 92.31 115 MET A N 1
ATOM 878 C CA . MET A 1 115 ? 7.326 -3.879 -6.052 1.00 92.31 115 MET A CA 1
ATOM 879 C C . MET A 1 115 ? 6.388 -2.801 -5.486 1.00 92.31 115 MET A C 1
ATOM 881 O O . MET A 1 115 ? 6.314 -2.625 -4.271 1.00 92.31 115 MET A O 1
ATOM 885 N N . LEU A 1 116 ? 5.598 -2.119 -6.320 1.00 93.12 116 LEU A N 1
ATOM 886 C CA . LEU A 1 116 ? 4.537 -1.234 -5.817 1.00 93.12 116 LEU A CA 1
ATOM 887 C C . LEU A 1 116 ? 3.424 -2.013 -5.115 1.00 93.12 116 LEU A C 1
ATOM 889 O O . LEU A 1 116 ? 2.925 -1.579 -4.076 1.00 93.12 116 LEU A O 1
ATOM 893 N N . GLN A 1 117 ? 3.052 -3.180 -5.645 1.00 92.31 117 GLN A N 1
ATOM 894 C CA . GLN A 1 117 ? 2.052 -4.042 -5.021 1.00 92.31 117 GLN A CA 1
ATOM 895 C C . GLN A 1 117 ? 2.517 -4.540 -3.641 1.00 92.31 117 GLN A C 1
ATOM 897 O O . GLN A 1 117 ? 1.699 -4.666 -2.729 1.00 92.31 117 GLN A O 1
ATOM 902 N N . PHE A 1 118 ? 3.814 -4.792 -3.461 1.00 92.50 118 PHE A N 1
ATOM 903 C CA . PHE A 1 118 ? 4.403 -5.100 -2.158 1.00 92.50 118 PHE A CA 1
ATOM 904 C C . PHE A 1 118 ? 4.175 -3.981 -1.140 1.00 92.50 118 PHE A C 1
ATOM 906 O O . PHE A 1 118 ? 3.650 -4.233 -0.053 1.00 92.50 118 PHE A O 1
ATOM 913 N N . ILE A 1 119 ? 4.502 -2.741 -1.512 1.00 94.00 119 ILE A N 1
ATOM 914 C CA . ILE A 1 119 ? 4.293 -1.570 -0.652 1.00 94.00 119 ILE A CA 1
ATOM 915 C C . ILE A 1 119 ? 2.810 -1.389 -0.336 1.00 94.00 119 ILE A C 1
ATOM 917 O O . ILE A 1 119 ? 2.441 -1.224 0.825 1.00 94.00 119 ILE A O 1
ATOM 921 N N . HIS A 1 120 ? 1.942 -1.493 -1.345 1.00 94.56 120 HIS A N 1
ATOM 922 C CA . HIS A 1 120 ? 0.491 -1.417 -1.169 1.00 94.56 120 HIS A CA 1
ATOM 923 C C . HIS A 1 120 ? -0.035 -2.458 -0.168 1.00 94.56 120 HIS A C 1
ATOM 925 O O . HIS A 1 120 ? -0.852 -2.124 0.695 1.00 94.56 120 HIS A O 1
ATOM 931 N N . LYS A 1 121 ? 0.459 -3.701 -0.232 1.00 92.62 121 LYS A N 1
ATOM 932 C CA . LYS A 1 121 ? 0.096 -4.764 0.719 1.00 92.62 121 LYS A CA 1
ATOM 933 C C . LYS A 1 121 ? 0.585 -4.467 2.133 1.00 92.62 121 LYS A C 1
ATOM 935 O O . LYS A 1 121 ? -0.183 -4.657 3.075 1.00 92.62 121 LYS A O 1
ATOM 940 N N . ARG A 1 122 ? 1.815 -3.968 2.295 1.00 93.31 122 ARG A N 1
ATOM 941 C CA . ARG A 1 122 ? 2.335 -3.562 3.612 1.00 93.31 122 ARG A CA 1
ATOM 942 C C . ARG A 1 122 ? 1.530 -2.418 4.217 1.00 93.31 122 ARG A C 1
ATOM 944 O O . ARG A 1 122 ? 1.062 -2.550 5.343 1.00 93.31 122 ARG A O 1
ATOM 951 N N . LEU A 1 123 ? 1.273 -1.358 3.451 1.00 94.50 123 LEU A N 1
ATOM 952 C CA . LEU A 1 123 ? 0.428 -0.241 3.888 1.00 94.50 123 LEU A CA 1
ATOM 953 C C . LEU A 1 123 ? -0.976 -0.712 4.277 1.00 94.50 123 LEU A C 1
ATOM 955 O O . LEU A 1 123 ? -1.493 -0.321 5.317 1.00 94.50 123 LEU A O 1
ATOM 959 N N . THR A 1 124 ? -1.571 -1.607 3.485 1.00 94.12 124 THR A N 1
ATOM 960 C CA . THR A 1 124 ? -2.875 -2.206 3.805 1.00 94.12 124 THR A CA 1
ATOM 961 C C . THR A 1 124 ? -2.833 -2.962 5.136 1.00 94.12 124 THR A C 1
ATOM 963 O O . THR A 1 124 ? -3.733 -2.809 5.959 1.00 94.12 124 THR A O 1
ATOM 966 N N . SER A 1 125 ? -1.768 -3.727 5.389 1.00 93.88 125 SER A N 1
ATOM 967 C CA . SER A 1 125 ? -1.580 -4.434 6.658 1.00 93.88 125 SER A CA 1
ATOM 968 C C . SER A 1 125 ? -1.437 -3.474 7.845 1.00 93.88 125 SER A C 1
ATOM 970 O O . SER A 1 125 ? -2.059 -3.700 8.882 1.00 93.88 125 SER A O 1
ATOM 972 N N . TYR A 1 126 ? -0.655 -2.398 7.712 1.00 94.44 126 TYR A N 1
ATOM 973 C CA . TYR A 1 126 ? -0.467 -1.415 8.787 1.00 94.44 126 TYR A CA 1
ATOM 974 C C . TYR A 1 126 ? -1.724 -0.595 9.073 1.00 94.44 126 TYR A C 1
ATOM 976 O O . TYR A 1 126 ? -2.060 -0.371 10.238 1.00 94.44 126 TYR A O 1
ATOM 984 N N . MET A 1 127 ? -2.457 -0.214 8.024 1.00 93.62 127 MET A N 1
ATOM 985 C CA . MET A 1 127 ? -3.777 0.407 8.131 1.00 93.62 127 MET A CA 1
ATOM 986 C C . MET A 1 127 ? -4.729 -0.504 8.914 1.00 93.62 127 MET A C 1
ATOM 988 O O . MET A 1 127 ? -5.344 -0.079 9.891 1.00 93.62 127 MET A O 1
ATOM 992 N N . TRP A 1 128 ? -4.800 -1.784 8.538 1.00 90.88 128 TRP A N 1
ATOM 993 C CA . TRP A 1 128 ? -5.663 -2.753 9.208 1.00 90.88 128 TRP A CA 1
ATOM 994 C C . TRP A 1 128 ? -5.273 -2.975 10.674 1.00 90.88 128 TRP A C 1
ATOM 996 O O . TRP A 1 128 ? -6.138 -3.001 11.553 1.00 90.88 128 TRP A O 1
ATOM 1006 N N . ALA A 1 129 ? -3.973 -3.082 10.960 1.00 91.25 129 ALA A N 1
ATOM 1007 C CA . ALA A 1 129 ? -3.461 -3.204 12.322 1.00 91.25 129 ALA A CA 1
ATOM 1008 C C . ALA A 1 129 ? -3.837 -1.987 13.181 1.00 91.25 129 ALA A C 1
ATOM 1010 O O . ALA A 1 129 ? -4.272 -2.156 14.324 1.00 91.25 129 ALA A O 1
ATOM 1011 N N . HIS A 1 130 ? -3.736 -0.777 12.621 1.00 91.75 130 HIS A N 1
ATOM 1012 C CA . HIS A 1 130 ? -4.160 0.452 13.287 1.00 91.75 130 HIS A CA 1
ATOM 1013 C C . HIS A 1 130 ? -5.661 0.437 13.599 1.00 91.75 130 HIS A C 1
ATOM 1015 O O . HIS A 1 130 ? -6.044 0.624 14.755 1.00 91.75 130 HIS A O 1
ATOM 1021 N N . MET A 1 131 ? -6.507 0.138 12.608 1.00 89.50 131 MET A N 1
ATOM 1022 C CA . MET A 1 131 ? -7.961 0.068 12.794 1.00 89.50 131 MET A CA 1
ATOM 1023 C C . MET A 1 131 ? -8.348 -0.973 13.852 1.00 89.50 131 MET A C 1
ATOM 1025 O O . MET A 1 131 ? -9.125 -0.680 14.759 1.00 89.50 131 MET A O 1
ATOM 1029 N N . CYS A 1 132 ? -7.752 -2.168 13.801 1.00 90.69 132 CYS A N 1
ATOM 1030 C CA . CYS A 1 132 ? -7.979 -3.210 14.802 1.00 90.69 132 CYS A CA 1
ATOM 1031 C C . CYS A 1 132 ? -7.573 -2.756 16.210 1.00 90.69 132 CYS A C 1
ATOM 1033 O O . CYS A 1 132 ? -8.298 -3.010 17.172 1.00 90.69 132 CYS A O 1
ATOM 1035 N N . LYS A 1 133 ? -6.425 -2.082 16.346 1.00 90.62 133 LYS A N 1
ATOM 1036 C CA . LYS A 1 133 ? -5.966 -1.529 17.628 1.00 90.62 133 LYS A CA 1
ATOM 1037 C C . LYS A 1 133 ? -6.931 -0.463 18.145 1.00 90.62 133 LYS A C 1
ATOM 1039 O O . LYS A 1 133 ? -7.244 -0.461 19.331 1.00 90.62 133 LYS A O 1
ATOM 1044 N N . ARG A 1 134 ? -7.433 0.406 17.265 1.00 91.69 134 ARG A N 1
ATOM 1045 C CA . ARG A 1 134 ? -8.384 1.463 17.621 1.00 91.69 134 ARG A CA 1
ATOM 1046 C C . ARG A 1 134 ? -9.699 0.884 18.146 1.00 91.69 134 ARG A C 1
ATOM 1048 O O . ARG A 1 134 ? -10.112 1.263 19.235 1.00 91.69 134 ARG A O 1
ATOM 1055 N N . VAL A 1 135 ? -10.266 -0.099 17.443 1.00 89.81 135 VAL A N 1
ATOM 1056 C CA . VAL A 1 135 ? -11.495 -0.813 17.845 1.00 89.81 135 VAL A CA 1
ATOM 1057 C C . VAL A 1 135 ? -11.328 -1.540 19.181 1.00 89.81 135 VAL A C 1
ATOM 1059 O O . VAL A 1 135 ? -12.238 -1.534 20.005 1.00 89.81 135 VAL A O 1
ATOM 1062 N N . ARG A 1 136 ? -10.164 -2.156 19.433 1.00 90.31 136 ARG A N 1
ATOM 1063 C CA . ARG A 1 136 ? -9.879 -2.835 20.713 1.00 90.31 136 ARG A CA 1
ATOM 1064 C C . ARG A 1 136 ? -9.808 -1.884 21.905 1.00 90.31 136 ARG A C 1
ATOM 1066 O O . ARG A 1 136 ? -10.060 -2.317 23.021 1.00 90.31 136 ARG A O 1
ATOM 1073 N N . ASN A 1 137 ? -9.463 -0.623 21.666 1.00 91.12 137 ASN A N 1
ATOM 1074 C CA . ASN A 1 137 ? -9.328 0.396 22.703 1.00 91.12 137 ASN A CA 1
ATOM 1075 C C . ASN A 1 137 ? -10.632 1.180 22.951 1.00 91.12 137 ASN A C 1
ATOM 1077 O O . ASN A 1 137 ? -10.623 2.112 23.751 1.00 91.12 137 ASN A O 1
ATOM 1081 N N . MET A 1 138 ? -11.719 0.854 22.246 1.00 92.38 138 MET A N 1
ATOM 1082 C CA . MET A 1 138 ? -13.043 1.453 22.449 1.00 92.38 138 MET A CA 1
ATOM 1083 C C . MET A 1 138 ? -13.825 0.677 23.507 1.00 92.38 138 MET A C 1
ATOM 1085 O O . MET A 1 138 ? -13.769 -0.557 23.548 1.00 92.38 138 MET A O 1
ATOM 1089 N N . ASN A 1 139 ? -14.562 1.404 24.347 1.00 89.44 139 ASN A N 1
ATOM 1090 C CA . ASN A 1 139 ? -15.179 0.843 25.549 1.00 89.44 139 ASN A CA 1
ATOM 1091 C C . ASN A 1 139 ? -16.593 0.316 25.290 1.00 89.44 139 ASN A C 1
ATOM 1093 O O . ASN A 1 139 ? -17.041 -0.585 25.998 1.00 89.44 139 ASN A O 1
ATOM 1097 N N . THR A 1 140 ? -17.292 0.849 24.284 1.00 90.88 140 THR A N 1
ATOM 1098 C CA . THR A 1 140 ? -18.682 0.477 23.984 1.00 90.88 140 THR A CA 1
ATOM 1099 C C . THR A 1 140 ? -18.827 -0.115 22.581 1.00 90.88 140 THR A C 1
ATOM 1101 O O . THR A 1 140 ? -18.065 0.192 21.666 1.00 90.88 140 THR A O 1
ATOM 1104 N N . GLU A 1 141 ? -19.817 -0.993 22.395 1.00 87.81 141 GLU A N 1
ATOM 1105 C CA . GLU A 1 141 ? -20.152 -1.529 21.064 1.00 87.81 141 GLU A CA 1
ATOM 1106 C C . GLU A 1 141 ? -20.731 -0.453 20.134 1.00 87.81 141 GLU A C 1
ATOM 1108 O O . GLU A 1 141 ? -20.577 -0.541 18.919 1.00 87.81 141 GLU A O 1
ATOM 1113 N N . GLU A 1 142 ? -21.340 0.590 20.700 1.00 88.56 142 GLU A N 1
ATOM 1114 C CA . GLU A 1 142 ? -21.834 1.750 19.955 1.00 88.56 142 GLU A CA 1
ATOM 1115 C C . GLU A 1 142 ? -20.675 2.552 19.345 1.00 88.56 142 GLU A C 1
ATOM 1117 O O . GLU A 1 142 ? -20.654 2.754 18.133 1.00 88.56 142 GLU A O 1
ATOM 1122 N N . GLU A 1 143 ? -19.636 2.871 20.131 1.00 88.50 143 GLU A N 1
ATOM 1123 C CA . GLU A 1 143 ? -18.414 3.534 19.642 1.00 88.50 143 GLU A CA 1
ATOM 1124 C C . GLU A 1 143 ? -17.729 2.735 18.528 1.00 88.50 143 GLU A C 1
ATOM 1126 O O . GLU A 1 143 ? -17.292 3.295 17.520 1.00 88.50 143 GLU A O 1
ATOM 1131 N N . LYS A 1 144 ? -17.648 1.408 18.689 1.00 88.06 144 LYS A N 1
ATOM 1132 C CA . LYS A 1 144 ? -17.089 0.519 17.660 1.00 88.06 144 LYS A CA 1
ATOM 1133 C C . LYS A 1 144 ? -17.944 0.534 16.397 1.00 88.06 144 LYS A C 1
ATOM 1135 O O . LYS A 1 144 ? -17.398 0.562 15.293 1.00 88.06 144 LYS A O 1
ATOM 1140 N N . GLY A 1 145 ? -19.266 0.502 16.553 1.00 87.25 145 GLY A N 1
ATOM 1141 C CA . GLY A 1 145 ? -20.223 0.582 15.456 1.00 87.25 145 GLY A CA 1
ATOM 1142 C C . GLY A 1 145 ? -20.069 1.879 14.668 1.00 87.25 145 GLY A C 1
ATOM 1143 O O . GLY A 1 145 ? -19.927 1.831 13.446 1.00 87.25 145 GLY A O 1
ATOM 1144 N N . ASP A 1 146 ? -20.015 3.013 15.361 1.00 86.19 146 ASP A N 1
ATOM 1145 C CA . ASP A 1 146 ? -19.863 4.332 14.749 1.00 86.19 146 ASP A CA 1
ATOM 1146 C C . ASP A 1 146 ? -18.508 4.496 14.068 1.00 86.19 146 ASP A C 1
ATOM 1148 O O . ASP A 1 146 ? -18.458 4.908 12.911 1.00 86.19 146 ASP A O 1
ATOM 1152 N N . PHE A 1 147 ? -17.421 4.052 14.702 1.00 87.31 147 PHE A N 1
ATOM 1153 C CA . PHE A 1 147 ? -16.106 4.033 14.065 1.00 87.31 147 PHE A CA 1
ATOM 1154 C C . PHE A 1 147 ? -16.097 3.193 12.783 1.00 87.31 147 PHE A C 1
ATOM 1156 O O . PHE A 1 147 ? -15.594 3.628 11.752 1.00 87.31 147 PHE A O 1
ATOM 1163 N N . LEU A 1 148 ? -16.670 1.986 12.805 1.00 85.19 148 LEU A N 1
ATOM 1164 C CA . LEU A 1 148 ? -16.707 1.129 11.619 1.00 85.19 148 LEU A CA 1
ATOM 1165 C C . LEU A 1 148 ? -17.628 1.681 10.521 1.00 85.19 148 LEU A C 1
ATOM 1167 O O . LEU A 1 148 ? -17.375 1.419 9.339 1.00 85.19 148 LEU A O 1
ATOM 1171 N N . ARG A 1 149 ? -18.662 2.455 10.879 1.00 83.31 149 ARG A N 1
ATOM 1172 C CA . ARG A 1 149 ? -19.540 3.146 9.920 1.00 83.31 149 ARG A CA 1
ATOM 1173 C C . ARG A 1 149 ? -18.801 4.206 9.110 1.00 83.31 149 ARG A C 1
ATOM 1175 O O . ARG A 1 149 ? -19.125 4.342 7.937 1.00 83.31 149 ARG A O 1
ATOM 1182 N N . ILE A 1 150 ? -17.772 4.857 9.655 1.00 83.69 150 ILE A N 1
ATOM 1183 C CA . ILE A 1 150 ? -16.905 5.795 8.907 1.00 83.69 150 ILE A CA 1
ATOM 1184 C C . ILE A 1 150 ? -16.335 5.127 7.647 1.00 83.69 150 ILE A C 1
ATOM 1186 O O . ILE A 1 150 ? -16.314 5.683 6.550 1.00 83.69 150 ILE A O 1
ATOM 1190 N N . PHE A 1 151 ? -15.905 3.876 7.799 1.00 82.00 151 PHE A N 1
ATOM 1191 C CA . PHE A 1 151 ? -15.240 3.118 6.746 1.00 82.00 151 PHE A CA 1
ATOM 1192 C C . PHE A 1 151 ? -16.228 2.363 5.849 1.00 82.00 151 PHE A C 1
ATOM 1194 O O . PHE A 1 151 ? -16.034 2.287 4.634 1.00 82.00 151 PHE A O 1
ATOM 1201 N N . ARG A 1 152 ? -17.299 1.804 6.429 1.00 75.88 152 ARG A N 1
ATOM 1202 C CA . ARG A 1 152 ? -18.326 1.041 5.696 1.00 75.88 152 ARG A CA 1
ATOM 1203 C C . ARG A 1 152 ? -19.411 1.903 5.056 1.00 75.88 152 ARG A C 1
ATOM 1205 O O . ARG A 1 152 ? -20.077 1.414 4.146 1.00 75.88 152 ARG A O 1
ATOM 1212 N N . GLY A 1 153 ? -19.527 3.164 5.472 1.00 64.62 153 GLY A N 1
ATOM 1213 C CA . GLY A 1 153 ? -20.607 4.089 5.131 1.00 64.62 153 GLY A CA 1
ATOM 1214 C C . GLY A 1 153 ? -21.971 3.599 5.607 1.00 64.62 153 GLY A C 1
ATOM 1215 O O . GLY A 1 153 ? -22.153 2.435 5.966 1.00 64.62 153 GLY A O 1
ATOM 1216 N N . VAL A 1 154 ? -22.939 4.511 5.617 1.00 55.41 154 VAL A N 1
ATOM 1217 C CA . VAL A 1 154 ? -24.328 4.207 5.993 1.00 55.41 154 VAL A CA 1
ATOM 1218 C C . VAL A 1 154 ? -25.242 4.177 4.756 1.00 55.41 154 VAL A C 1
ATOM 1220 O O . VAL A 1 154 ? -26.133 3.341 4.698 1.00 55.41 154 VAL A O 1
ATOM 1223 N N . ASP A 1 155 ? -24.929 4.949 3.703 1.00 54.06 155 ASP A N 1
ATOM 1224 C CA . ASP A 1 155 ? -25.823 5.170 2.549 1.00 54.06 155 ASP A CA 1
ATOM 1225 C C . ASP A 1 155 ? -25.115 5.055 1.180 1.00 54.06 155 ASP A C 1
ATOM 1227 O O . ASP A 1 155 ? -25.309 5.860 0.272 1.00 54.06 155 ASP A O 1
ATOM 1231 N N . GLY A 1 156 ? -24.225 4.072 1.021 1.00 54.94 156 GLY A N 1
ATOM 1232 C CA . GLY A 1 156 ? -23.517 3.822 -0.247 1.00 54.94 156 GLY A CA 1
ATOM 1233 C C . GLY A 1 156 ? -22.334 4.759 -0.540 1.00 54.94 156 GLY A C 1
ATOM 1234 O O . GLY A 1 156 ? -21.517 4.450 -1.407 1.00 54.94 156 GLY A O 1
ATOM 1235 N N . GLU A 1 157 ? -22.169 5.846 0.217 1.00 60.94 157 GLU A N 1
ATOM 1236 C CA . GLU A 1 157 ? -20.927 6.622 0.256 1.00 60.94 157 GLU A CA 1
ATOM 1237 C C . GLU A 1 157 ? -19.961 6.034 1.287 1.00 60.94 157 GLU A C 1
ATOM 1239 O O . GLU A 1 157 ? -19.907 6.476 2.434 1.00 60.94 157 GLU A O 1
ATOM 1244 N N . SER A 1 158 ? -19.182 5.034 0.882 1.00 70.12 158 SER A N 1
ATOM 1245 C CA . SER A 1 158 ? -18.158 4.455 1.747 1.00 70.12 158 SER A CA 1
ATOM 1246 C C . SER A 1 158 ? -16.832 4.253 1.051 1.00 70.12 158 SER A C 1
ATOM 1248 O O . SER A 1 158 ? -16.768 4.104 -0.171 1.00 70.12 158 SER A O 1
ATOM 1250 N N . ALA A 1 159 ? -15.765 4.219 1.849 1.00 68.25 159 ALA A N 1
ATOM 1251 C CA . ALA A 1 159 ? -14.424 3.965 1.346 1.00 68.25 159 ALA A CA 1
ATOM 1252 C C . ALA A 1 159 ? -14.297 2.592 0.676 1.00 68.25 159 ALA A C 1
ATOM 1254 O O . ALA A 1 159 ? -13.460 2.398 -0.202 1.00 68.25 159 ALA A O 1
ATOM 1255 N N . PHE A 1 160 ? -15.152 1.646 1.066 1.00 74.62 160 PHE A N 1
ATOM 1256 C CA . PHE A 1 160 ? -14.990 0.234 0.735 1.00 74.62 160 PHE A CA 1
ATOM 1257 C C . PHE A 1 160 ? -16.230 -0.410 0.093 1.00 74.62 160 PHE A C 1
ATOM 1259 O O . PHE A 1 160 ? -16.252 -1.614 -0.170 1.00 74.62 160 PHE A O 1
ATOM 1266 N N . GLY A 1 161 ? -17.263 0.379 -0.203 1.00 71.75 161 GLY A N 1
ATOM 1267 C CA . GLY A 1 161 ? -18.540 -0.087 -0.741 1.00 71.75 161 GLY A CA 1
ATOM 1268 C C . GLY A 1 161 ? -19.179 -1.178 0.123 1.00 71.75 161 GLY A C 1
ATOM 1269 O O . GLY A 1 161 ? -19.297 -1.050 1.339 1.00 71.75 161 GLY A O 1
ATOM 1270 N N . THR A 1 162 ? -19.574 -2.272 -0.530 1.00 69.44 162 THR A N 1
ATOM 1271 C CA . THR A 1 162 ? -20.167 -3.470 0.089 1.00 69.44 162 THR A CA 1
ATOM 1272 C C . THR A 1 162 ? -19.143 -4.555 0.431 1.00 69.44 162 THR A C 1
ATOM 1274 O O . THR A 1 162 ? -19.525 -5.663 0.813 1.00 69.44 162 THR A O 1
ATOM 1277 N N . LYS A 1 163 ? -17.842 -4.280 0.270 1.00 73.12 163 LYS A N 1
ATOM 1278 C CA . LYS A 1 163 ? -16.805 -5.291 0.483 1.00 73.12 163 LYS A CA 1
ATOM 1279 C C . LYS A 1 163 ? -16.694 -5.683 1.955 1.00 73.12 163 LYS A C 1
ATOM 1281 O O . LYS A 1 163 ? -16.891 -4.845 2.842 1.00 73.12 163 LYS A O 1
ATOM 1286 N N . PRO A 1 164 ? -16.334 -6.945 2.244 1.00 71.50 164 PRO A N 1
ATOM 1287 C CA . PRO A 1 164 ? -15.999 -7.331 3.603 1.00 71.50 164 PRO A CA 1
ATOM 1288 C C . PRO A 1 164 ? -14.763 -6.552 4.081 1.00 71.50 164 PRO A C 1
ATOM 1290 O O . PRO A 1 164 ? -13.855 -6.270 3.301 1.00 71.50 164 PRO A O 1
ATOM 1293 N N . LEU A 1 165 ? -14.697 -6.257 5.387 1.00 68.75 165 LEU A N 1
ATOM 1294 C CA . LEU A 1 165 ? -13.550 -5.569 6.007 1.00 68.75 165 LEU A CA 1
ATOM 1295 C C . LEU A 1 165 ? -12.205 -6.246 5.688 1.00 68.75 165 LEU A C 1
ATOM 1297 O O . LEU A 1 165 ? -11.185 -5.579 5.566 1.00 68.75 165 LEU A O 1
ATOM 1301 N N . SER A 1 166 ? -12.209 -7.568 5.509 1.00 70.38 166 SER A N 1
ATOM 1302 C CA . SER A 1 166 ? -11.024 -8.362 5.169 1.00 70.38 166 SER A CA 1
ATOM 1303 C C . SER A 1 166 ? -10.440 -8.078 3.782 1.00 70.38 166 SER A C 1
ATOM 1305 O O . SER A 1 166 ? -9.316 -8.485 3.509 1.00 70.38 166 SER A O 1
ATOM 1307 N N . GLU A 1 167 ? -11.196 -7.433 2.895 1.00 76.94 167 GLU A N 1
ATOM 1308 C CA . GLU A 1 167 ? -10.776 -7.109 1.525 1.00 76.94 167 GLU A CA 1
ATOM 1309 C C . GLU A 1 167 ? -10.439 -5.627 1.338 1.00 76.94 167 GLU A C 1
ATOM 1311 O O . GLU A 1 167 ? -10.180 -5.193 0.216 1.00 76.94 167 GLU A O 1
ATOM 1316 N N . MET A 1 168 ? -10.443 -4.850 2.421 1.00 83.25 168 MET A N 1
ATOM 1317 C CA . MET A 1 168 ? -10.143 -3.425 2.384 1.00 83.25 168 MET A CA 1
ATOM 1318 C C . MET A 1 168 ? -8.679 -3.183 2.068 1.00 83.25 168 MET A C 1
ATOM 1320 O O . MET A 1 168 ? -7.792 -3.830 2.627 1.00 83.25 168 MET A O 1
ATOM 1324 N N . THR A 1 169 ? -8.423 -2.213 1.197 1.00 90.50 169 THR A N 1
ATOM 1325 C CA . THR A 1 169 ? -7.061 -1.876 0.800 1.00 90.50 169 THR A CA 1
ATOM 1326 C C . THR A 1 169 ? -6.734 -0.409 1.041 1.00 90.50 169 THR A C 1
ATOM 1328 O O . THR A 1 169 ? -7.590 0.466 0.918 1.00 90.50 169 THR A O 1
ATOM 1331 N N . TYR A 1 170 ? -5.459 -0.126 1.318 1.00 92.94 170 TYR A N 1
ATOM 1332 C CA . TYR A 1 170 ? -4.967 1.246 1.494 1.00 92.94 170 TYR A CA 1
ATOM 1333 C C . TYR A 1 170 ? -5.309 2.138 0.289 1.00 92.94 170 TYR A C 1
ATOM 1335 O O . TYR A 1 170 ? -5.738 3.276 0.442 1.00 92.94 170 TYR A O 1
ATOM 1343 N N . ALA A 1 171 ? -5.169 1.600 -0.924 1.00 90.31 171 ALA A N 1
ATOM 1344 C CA . ALA A 1 171 ? -5.455 2.327 -2.156 1.00 90.31 171 ALA A CA 1
ATOM 1345 C C . ALA A 1 171 ? -6.936 2.737 -2.288 1.00 90.31 171 ALA A C 1
ATOM 1347 O O . ALA A 1 171 ? -7.219 3.811 -2.806 1.00 90.31 171 ALA A O 1
ATOM 1348 N N . GLU A 1 172 ? -7.879 1.925 -1.808 1.00 89.06 172 GLU A N 1
ATOM 1349 C CA . GLU A 1 172 ? -9.307 2.283 -1.819 1.00 89.06 172 GLU A CA 1
ATOM 1350 C C . GLU A 1 172 ? -9.624 3.367 -0.793 1.00 89.06 172 GLU A C 1
ATOM 1352 O O . GLU A 1 172 ? -10.335 4.318 -1.111 1.00 89.06 172 GLU A O 1
ATOM 1357 N N . LEU A 1 173 ? -9.035 3.274 0.405 1.00 90.12 173 LEU A N 1
ATOM 1358 C CA . LEU A 1 173 ? -9.174 4.318 1.419 1.00 90.12 173 LEU A CA 1
ATOM 1359 C C . LEU A 1 173 ? -8.607 5.655 0.925 1.00 90.12 173 LEU A C 1
ATOM 1361 O O . LEU A 1 173 ? -9.214 6.706 1.128 1.00 90.12 173 LEU A O 1
ATOM 1365 N N . LEU A 1 174 ? -7.471 5.608 0.226 1.00 90.94 174 LEU A N 1
ATOM 1366 C CA . LEU A 1 174 ? -6.854 6.778 -0.387 1.00 90.94 174 LEU A CA 1
ATOM 1367 C C . LEU A 1 174 ? -7.725 7.371 -1.507 1.00 90.94 174 LEU A C 1
ATOM 1369 O O . LEU A 1 174 ? -7.954 8.578 -1.528 1.00 90.94 174 LEU A O 1
ATOM 1373 N N . ASP A 1 175 ? -8.234 6.542 -2.423 1.00 88.06 175 ASP A N 1
ATOM 1374 C CA . ASP A 1 175 ? -9.137 6.984 -3.498 1.00 8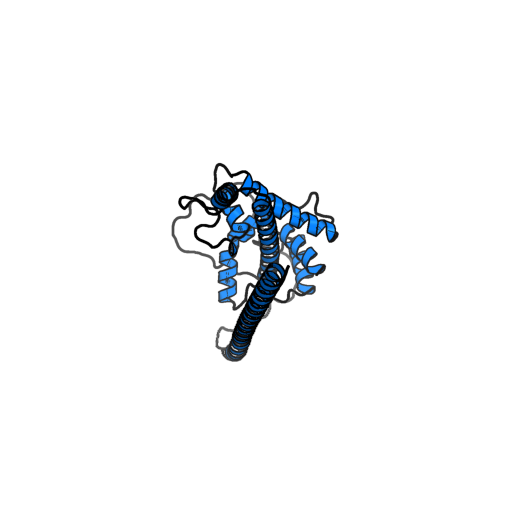8.06 175 ASP A CA 1
ATOM 1375 C C . ASP A 1 175 ? -10.411 7.635 -2.932 1.00 88.06 175 ASP A C 1
ATOM 1377 O O . ASP A 1 175 ? -10.877 8.656 -3.443 1.00 88.06 175 ASP A O 1
ATOM 1381 N N . PHE A 1 176 ? -10.941 7.099 -1.831 1.00 87.12 176 PHE A N 1
ATOM 1382 C CA . PHE A 1 176 ? -12.065 7.690 -1.111 1.00 87.12 176 PHE A CA 1
ATOM 1383 C C . PHE A 1 176 ? -11.726 9.048 -0.492 1.00 87.12 176 PHE A C 1
ATOM 1385 O O . PHE A 1 176 ? -12.462 10.015 -0.709 1.00 87.12 176 PHE A O 1
ATOM 1392 N N . ALA A 1 177 ? -10.606 9.141 0.230 1.00 87.75 177 ALA A N 1
ATOM 1393 C CA . ALA A 1 177 ? -10.157 10.385 0.848 1.00 87.75 177 ALA A CA 1
ATOM 1394 C C . ALA A 1 177 ? -9.974 11.502 -0.195 1.00 87.75 177 ALA A C 1
ATOM 1396 O O . ALA A 1 177 ? -10.371 12.639 0.038 1.00 87.75 177 ALA A O 1
ATOM 1397 N N . LEU A 1 178 ? -9.460 11.174 -1.384 1.00 85.75 178 LEU A N 1
ATOM 1398 C CA . LEU A 1 178 ? -9.264 12.145 -2.467 1.00 85.75 178 LEU A CA 1
ATOM 1399 C C . LEU A 1 178 ? -10.567 12.620 -3.123 1.00 85.75 178 LEU A C 1
ATOM 1401 O O . LEU A 1 178 ? -10.616 13.722 -3.670 1.00 85.75 178 LEU A O 1
ATOM 1405 N N . LYS A 1 179 ? -11.620 11.796 -3.108 1.00 84.62 179 LYS A N 1
ATOM 1406 C CA . LYS A 1 179 ? -12.925 12.136 -3.698 1.00 84.62 179 LYS A CA 1
ATOM 1407 C C . LYS A 1 179 ? -13.811 12.944 -2.755 1.00 84.62 179 LYS A C 1
ATOM 1409 O O . LYS A 1 179 ? -14.688 13.676 -3.220 1.00 84.62 179 LYS A O 1
ATOM 1414 N N . LYS A 1 180 ? -13.611 12.816 -1.443 1.00 81.56 180 LYS A N 1
ATOM 1415 C CA . LYS A 1 180 ? -14.384 13.539 -0.429 1.00 81.56 180 LYS A CA 1
ATOM 1416 C C . LYS A 1 180 ? -13.884 14.979 -0.295 1.00 81.56 180 LYS A C 1
ATOM 1418 O O . LYS A 1 180 ? -12.693 15.239 -0.194 1.00 81.56 180 LYS A O 1
ATOM 1423 N N . LYS A 1 181 ? -14.822 15.934 -0.243 1.00 76.25 181 LYS A N 1
ATOM 1424 C CA . LYS A 1 181 ? -14.511 17.352 0.032 1.00 76.25 181 LYS A CA 1
ATOM 1425 C C . LYS A 1 181 ? -14.034 17.575 1.467 1.00 76.25 181 LYS A C 1
ATOM 1427 O O . LYS A 1 181 ? -13.217 18.454 1.708 1.00 76.25 181 LYS A O 1
ATOM 1432 N N . GLN A 1 182 ? -14.580 16.799 2.398 1.00 79.31 182 GLN A N 1
ATOM 1433 C CA . GLN A 1 182 ? -14.214 16.803 3.804 1.00 79.31 182 GLN A CA 1
ATOM 1434 C C . GLN A 1 182 ? -13.963 15.355 4.207 1.00 79.31 182 GLN A C 1
ATOM 1436 O O . GLN A 1 182 ? -14.872 14.526 4.157 1.00 79.31 182 GLN A O 1
ATOM 1441 N N . VAL A 1 183 ? -12.707 15.053 4.517 1.00 81.06 183 VAL A N 1
ATOM 1442 C CA . VAL A 1 183 ? -12.274 13.725 4.946 1.00 81.06 183 VAL A CA 1
ATOM 1443 C C . VAL A 1 183 ? -12.441 13.642 6.454 1.00 81.06 183 VAL A C 1
ATOM 1445 O O . VAL A 1 183 ? -12.069 14.566 7.178 1.00 81.06 183 VAL A O 1
ATOM 1448 N N . GLU A 1 184 ? -13.022 12.547 6.926 1.00 85.38 184 GLU A N 1
ATOM 1449 C CA . GLU A 1 184 ? -13.139 12.299 8.357 1.00 85.38 184 GLU A CA 1
ATOM 1450 C C . GLU A 1 184 ? -11.757 12.089 8.981 1.00 85.38 184 GLU A C 1
ATOM 1452 O O . GLU A 1 184 ? -10.893 11.431 8.399 1.00 85.38 184 GLU A O 1
ATOM 1457 N N . ALA A 1 185 ? -11.548 12.628 10.185 1.00 88.75 185 ALA A N 1
ATOM 1458 C CA . ALA A 1 185 ? -10.246 12.582 10.852 1.00 88.75 185 ALA A CA 1
ATOM 1459 C C . ALA A 1 185 ? -9.725 11.145 11.032 1.00 88.75 185 ALA A C 1
ATOM 1461 O O . ALA A 1 185 ? -8.532 10.901 10.899 1.00 88.75 185 ALA A O 1
ATOM 1462 N N . GLU A 1 186 ? -10.616 10.182 11.273 1.00 89.88 186 GLU A N 1
ATOM 1463 C CA . GLU A 1 186 ? -10.259 8.768 11.436 1.00 89.88 186 GLU A CA 1
ATOM 1464 C C . GLU A 1 186 ? -9.743 8.128 10.132 1.00 89.88 186 GLU A C 1
ATOM 1466 O O . GLU A 1 186 ? -8.844 7.288 10.171 1.00 89.88 186 GLU A O 1
ATOM 1471 N N . VAL A 1 187 ? -10.238 8.560 8.965 1.00 89.75 187 VAL A N 1
ATOM 1472 C CA . VAL A 1 187 ? -9.714 8.119 7.658 1.00 89.75 187 VAL A CA 1
ATOM 1473 C C . VAL A 1 187 ? -8.290 8.630 7.460 1.00 89.75 187 VAL A C 1
ATOM 1475 O O . VAL A 1 187 ? -7.400 7.870 7.077 1.00 89.75 187 VAL A O 1
ATOM 1478 N N . GLU A 1 188 ? -8.067 9.906 7.766 1.00 90.75 188 GLU A N 1
ATOM 1479 C CA . GLU A 1 188 ? -6.752 10.534 7.654 1.00 90.75 188 GLU A CA 1
ATOM 1480 C C . GLU A 1 188 ? -5.741 9.906 8.626 1.00 90.75 188 GLU A C 1
ATOM 1482 O O . GLU A 1 188 ? -4.623 9.575 8.225 1.00 90.75 188 GLU A O 1
ATOM 1487 N N . MET A 1 189 ? -6.154 9.644 9.871 1.00 92.31 189 MET A N 1
ATOM 1488 C CA . MET A 1 189 ? -5.327 8.960 10.868 1.00 92.31 189 MET A CA 1
ATOM 1489 C C . MET A 1 189 ? -4.980 7.528 10.454 1.00 92.31 189 MET A C 1
ATOM 1491 O O . MET A 1 189 ? -3.840 7.110 10.644 1.00 92.31 189 MET A O 1
ATOM 1495 N N . ALA A 1 190 ? -5.911 6.780 9.854 1.00 92.19 190 ALA A N 1
ATOM 1496 C CA . ALA A 1 190 ? -5.635 5.425 9.379 1.00 92.19 190 ALA A CA 1
ATOM 1497 C C . ALA A 1 190 ? -4.604 5.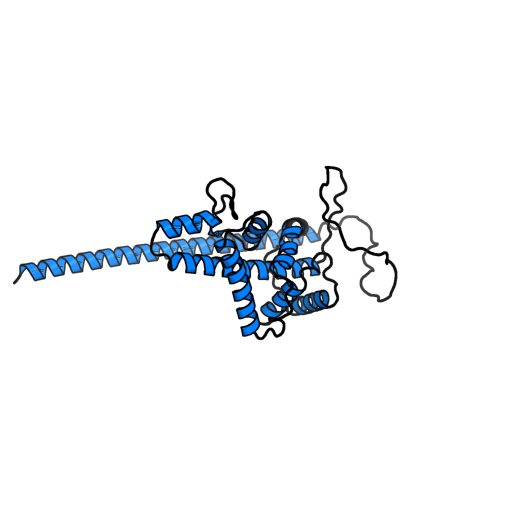405 8.234 1.00 92.19 190 ALA A C 1
ATOM 1499 O O . ALA A 1 190 ? -3.707 4.556 8.235 1.00 92.19 190 ALA A O 1
ATOM 1500 N N . LEU A 1 191 ? -4.697 6.349 7.287 1.00 92.75 191 LEU A N 1
ATOM 1501 C CA . LEU A 1 191 ? -3.708 6.512 6.215 1.00 92.75 191 LEU A CA 1
ATOM 1502 C C . LEU A 1 191 ? -2.339 6.897 6.787 1.00 92.75 191 LEU A C 1
ATOM 1504 O O . LEU A 1 191 ? -1.342 6.232 6.505 1.00 92.75 191 LEU A O 1
ATOM 1508 N N . GLN A 1 192 ? -2.300 7.919 7.645 1.00 93.44 192 GLN A N 1
ATOM 1509 C CA . GLN A 1 192 ? -1.063 8.402 8.254 1.00 93.44 192 GLN A CA 1
ATOM 1510 C C . GLN A 1 192 ? -0.398 7.327 9.122 1.00 93.44 192 GLN A C 1
ATOM 1512 O O . GLN A 1 192 ? 0.803 7.110 9.012 1.00 93.44 192 GLN A O 1
ATOM 1517 N N . ALA A 1 193 ? -1.162 6.587 9.927 1.00 93.69 193 ALA A N 1
ATOM 1518 C CA . ALA A 1 193 ? -0.622 5.516 10.759 1.00 93.69 193 ALA A CA 1
ATOM 1519 C C . ALA A 1 193 ? -0.012 4.372 9.937 1.00 93.69 193 ALA A C 1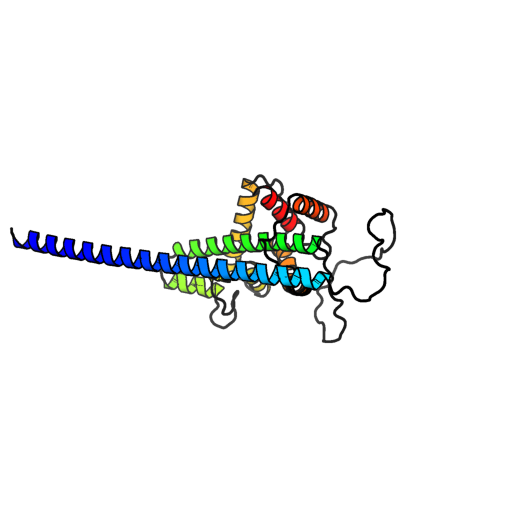
ATOM 1521 O O . ALA A 1 193 ? 0.941 3.738 10.395 1.00 93.69 193 ALA A O 1
ATOM 1522 N N . ALA A 1 194 ? -0.551 4.088 8.749 1.00 94.62 194 ALA A N 1
ATOM 1523 C CA . ALA A 1 194 ? 0.019 3.098 7.842 1.00 94.62 194 ALA A CA 1
ATOM 1524 C C . ALA A 1 194 ? 1.345 3.575 7.236 1.00 94.62 194 ALA A C 1
ATOM 1526 O O . ALA A 1 194 ? 2.319 2.823 7.198 1.00 94.62 194 ALA A O 1
ATOM 1527 N N . GLU A 1 195 ? 1.377 4.831 6.793 1.00 93.38 195 GLU A N 1
ATOM 1528 C CA . GLU A 1 195 ? 2.553 5.484 6.212 1.00 93.38 195 GLU A CA 1
ATOM 1529 C C . GLU A 1 195 ? 3.684 5.603 7.243 1.00 93.38 195 GLU A C 1
ATOM 1531 O O . GLU A 1 195 ? 4.819 5.219 6.962 1.00 93.38 195 GLU A O 1
ATOM 1536 N N . THR A 1 196 ? 3.371 6.047 8.464 1.00 92.00 196 THR A N 1
ATOM 1537 C CA . THR A 1 196 ? 4.330 6.141 9.571 1.00 92.00 196 THR A CA 1
ATOM 1538 C C . THR A 1 196 ? 4.919 4.777 9.921 1.00 92.00 196 THR A C 1
ATOM 1540 O O . THR A 1 196 ? 6.137 4.659 9.989 1.00 92.00 196 THR A O 1
ATOM 1543 N N . GLN A 1 197 ? 4.098 3.730 10.062 1.00 93.31 197 GLN A N 1
ATOM 1544 C CA . GLN A 1 197 ? 4.602 2.386 10.380 1.00 93.31 197 GLN A CA 1
ATOM 1545 C C . GLN A 1 197 ? 5.506 1.811 9.281 1.00 93.31 197 GLN A C 1
ATOM 1547 O O . GLN A 1 197 ? 6.513 1.176 9.591 1.00 93.31 197 GLN A O 1
ATOM 1552 N N . LEU A 1 198 ? 5.186 2.048 8.003 1.00 92.88 198 LEU A N 1
ATOM 1553 C CA . LEU A 1 198 ? 6.065 1.644 6.903 1.00 92.88 198 LEU A CA 1
ATOM 1554 C C . LEU A 1 198 ? 7.423 2.361 6.980 1.00 92.88 198 LEU A C 1
ATOM 1556 O O . LEU A 1 198 ? 8.458 1.750 6.712 1.00 92.88 198 LEU A O 1
ATOM 1560 N N . MET A 1 199 ? 7.432 3.640 7.365 1.00 90.31 199 MET A N 1
ATOM 1561 C CA . MET A 1 199 ? 8.680 4.385 7.549 1.00 90.31 199 MET A CA 1
ATOM 1562 C C . MET A 1 199 ? 9.476 3.927 8.752 1.00 90.31 199 MET A C 1
ATOM 1564 O O . MET A 1 199 ? 10.688 3.774 8.638 1.00 90.31 199 MET A O 1
ATOM 1568 N N . GLU A 1 200 ? 8.819 3.690 9.881 1.00 90.62 200 GLU A N 1
ATOM 1569 C CA . GLU A 1 200 ? 9.466 3.143 11.071 1.00 90.62 200 GLU A CA 1
ATOM 1570 C C . GLU A 1 200 ? 10.132 1.805 10.750 1.00 90.62 200 GLU A C 1
ATOM 1572 O O . GLU A 1 200 ? 11.298 1.608 11.088 1.00 90.62 200 GLU A O 1
ATOM 1577 N N . GLU A 1 201 ? 9.449 0.921 10.015 1.00 92.06 201 GLU A N 1
ATOM 1578 C CA . GLU A 1 201 ? 10.054 -0.319 9.532 1.00 92.06 201 GLU A CA 1
ATOM 1579 C C . GLU A 1 201 ? 11.295 -0.051 8.668 1.00 92.06 201 GLU A C 1
ATOM 1581 O O . GLU A 1 201 ? 12.346 -0.658 8.887 1.00 92.06 201 GLU A O 1
ATOM 1586 N N . ALA A 1 202 ? 11.192 0.855 7.694 1.00 89.75 202 ALA A N 1
ATOM 1587 C CA . ALA A 1 202 ? 12.301 1.178 6.805 1.00 89.75 202 ALA A CA 1
ATOM 1588 C C . ALA A 1 202 ? 13.513 1.721 7.578 1.00 89.75 202 ALA A C 1
ATOM 1590 O O . ALA A 1 202 ? 14.644 1.301 7.328 1.00 89.75 202 ALA A O 1
ATOM 1591 N N . VAL A 1 203 ? 13.280 2.617 8.541 1.00 89.38 203 VAL A N 1
ATOM 1592 C CA . VAL A 1 203 ? 14.316 3.193 9.408 1.00 89.38 203 VAL A CA 1
ATOM 1593 C C . VAL A 1 203 ? 14.965 2.113 10.267 1.00 89.38 203 VAL A C 1
ATOM 1595 O O . VAL A 1 203 ? 16.193 2.043 10.314 1.00 89.38 203 VAL A O 1
ATOM 1598 N N . LEU A 1 204 ? 14.172 1.230 10.880 1.00 90.38 204 LEU A N 1
ATOM 1599 C CA . LEU A 1 204 ? 14.681 0.099 11.664 1.00 90.38 204 LEU A CA 1
ATOM 1600 C C . LEU A 1 204 ? 15.529 -0.858 10.814 1.00 90.38 204 LEU A C 1
ATOM 1602 O O . LEU A 1 204 ? 16.521 -1.399 11.299 1.00 90.38 204 LEU A O 1
ATOM 1606 N N . ALA A 1 205 ? 15.189 -1.022 9.535 1.00 89.19 205 ALA A N 1
ATOM 1607 C CA . ALA A 1 205 ? 15.977 -1.795 8.575 1.00 89.19 205 ALA A CA 1
ATOM 1608 C C . ALA A 1 205 ? 17.236 -1.056 8.058 1.00 89.19 205 ALA A C 1
ATOM 1610 O O . ALA A 1 205 ? 18.037 -1.646 7.323 1.00 89.19 205 ALA A O 1
ATOM 1611 N N . GLY A 1 206 ? 17.436 0.211 8.440 1.00 88.81 206 GLY A N 1
ATOM 1612 C CA . GLY A 1 206 ? 18.599 1.031 8.088 1.00 88.81 206 GLY A CA 1
ATOM 1613 C C . GLY A 1 206 ? 18.428 1.893 6.832 1.00 88.81 206 GLY A C 1
ATOM 1614 O O . GLY A 1 206 ? 19.419 2.227 6.182 1.00 88.81 206 GLY A O 1
ATOM 1615 N N . TYR A 1 207 ? 17.196 2.231 6.439 1.00 86.25 207 TYR A N 1
ATOM 1616 C CA . TYR A 1 207 ? 16.935 3.094 5.285 1.00 86.25 207 TYR A CA 1
ATOM 1617 C C . TYR A 1 207 ? 17.251 4.565 5.603 1.00 86.25 207 TYR A C 1
ATOM 1619 O O . TYR A 1 207 ? 16.507 5.241 6.310 1.00 86.25 207 TYR A O 1
ATOM 1627 N N . VAL A 1 208 ? 18.347 5.084 5.043 1.00 70.25 208 VAL A N 1
ATOM 1628 C CA . VAL A 1 208 ? 18.854 6.447 5.318 1.00 70.25 208 VAL A CA 1
ATOM 1629 C C . VAL A 1 208 ? 18.051 7.549 4.591 1.00 70.25 208 VAL A C 1
ATOM 1631 O O . VAL A 1 208 ? 18.152 8.720 4.935 1.00 70.25 208 VAL A O 1
ATOM 1634 N N . GLY A 1 209 ? 17.186 7.196 3.632 1.00 62.09 209 GLY A N 1
ATOM 1635 C CA . GLY A 1 209 ? 16.358 8.146 2.868 1.00 62.09 209 GLY A CA 1
ATOM 1636 C C . GLY A 1 209 ? 15.006 8.504 3.502 1.00 62.09 209 GLY A C 1
ATOM 1637 O O . GLY A 1 209 ? 14.166 9.108 2.840 1.00 62.09 209 GLY A O 1
ATOM 1638 N N . ALA A 1 210 ? 14.744 8.097 4.745 1.00 56.19 210 ALA A N 1
ATOM 1639 C CA . ALA A 1 210 ? 13.401 8.129 5.323 1.00 56.19 210 ALA A CA 1
ATOM 1640 C C . ALA A 1 210 ? 12.856 9.529 5.659 1.00 56.19 210 ALA A C 1
ATOM 1642 O O . ALA A 1 210 ? 11.654 9.755 5.547 1.00 56.19 210 ALA A O 1
ATOM 1643 N N . ASN A 1 211 ? 13.721 10.463 6.058 1.00 53.78 211 ASN A N 1
ATOM 1644 C CA . ASN A 1 211 ? 13.278 11.691 6.729 1.00 53.78 211 ASN A CA 1
ATOM 1645 C C . ASN A 1 211 ? 12.937 12.853 5.779 1.00 53.78 211 ASN A C 1
ATOM 1647 O O . ASN A 1 211 ? 12.247 13.778 6.193 1.00 53.78 211 ASN A O 1
ATOM 1651 N N . GLU A 1 212 ? 13.380 12.810 4.518 1.00 51.44 212 GLU A N 1
ATOM 1652 C CA . GLU A 1 212 ? 13.221 13.936 3.575 1.00 51.44 212 GLU A CA 1
ATOM 1653 C C . GLU A 1 212 ? 12.781 13.517 2.159 1.00 51.44 212 GLU A C 1
ATOM 1655 O O . GLU A 1 212 ? 12.405 14.369 1.357 1.00 51.44 212 GLU A O 1
ATOM 1660 N N . SER A 1 213 ? 12.821 12.221 1.813 1.00 51.75 213 SER A N 1
ATOM 1661 C CA . SER A 1 213 ? 12.871 11.813 0.400 1.00 51.75 213 SER A CA 1
ATOM 1662 C C . SER A 1 213 ? 11.575 11.264 -0.182 1.00 51.75 213 SER A C 1
ATOM 1664 O O . SER A 1 213 ? 11.377 11.439 -1.377 1.00 51.75 213 SER A O 1
ATOM 1666 N N . LEU A 1 214 ? 10.675 10.632 0.581 1.00 57.69 214 LEU A N 1
ATOM 1667 C CA . LEU A 1 214 ? 9.429 10.142 -0.015 1.00 57.69 214 LEU A CA 1
ATOM 1668 C C . LEU A 1 214 ? 8.483 11.323 -0.249 1.00 57.69 214 LEU A C 1
ATOM 1670 O O . LEU A 1 214 ? 7.757 11.736 0.655 1.00 57.69 214 LEU A O 1
ATOM 1674 N N . CYS A 1 215 ? 8.451 11.849 -1.479 1.00 56.69 215 CYS A N 1
ATOM 1675 C CA . CYS A 1 215 ? 7.309 12.609 -1.974 1.00 56.69 215 CYS A CA 1
ATOM 1676 C C . CYS A 1 215 ? 6.038 11.899 -1.503 1.00 56.69 215 CYS A C 1
ATOM 1678 O O . CYS A 1 215 ? 5.994 10.673 -1.619 1.00 56.69 215 CYS A O 1
ATOM 1680 N N . SER A 1 216 ? 5.059 12.650 -0.973 1.00 76.81 216 SER A N 1
ATOM 1681 C CA . SER A 1 216 ? 3.826 12.134 -0.348 1.00 76.81 216 SER A CA 1
ATOM 1682 C C . SER A 1 216 ? 3.488 10.724 -0.839 1.00 76.81 216 SER A C 1
ATOM 1684 O O . SER A 1 216 ? 3.163 10.560 -2.019 1.00 76.81 216 SER A O 1
ATOM 1686 N N . MET A 1 217 ? 3.634 9.699 0.019 1.00 88.75 217 MET A N 1
ATOM 1687 C CA . MET A 1 217 ? 3.424 8.289 -0.366 1.00 88.75 217 MET A CA 1
ATOM 1688 C C . MET A 1 217 ? 2.103 8.107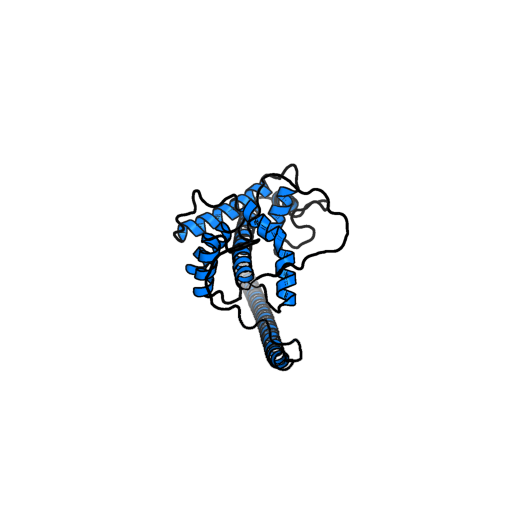 -1.110 1.00 88.75 217 MET A C 1
ATOM 1690 O O . MET A 1 217 ? 2.010 7.324 -2.053 1.00 88.75 217 MET A O 1
ATOM 1694 N N . ARG A 1 218 ? 1.106 8.905 -0.724 1.00 90.38 218 ARG A N 1
ATOM 1695 C CA . ARG A 1 218 ? -0.196 9.020 -1.370 1.00 90.38 218 ARG A CA 1
ATOM 1696 C C . ARG A 1 218 ? -0.078 9.347 -2.856 1.00 90.38 218 ARG A C 1
ATOM 1698 O O . ARG A 1 218 ? -0.631 8.622 -3.674 1.00 90.38 218 ARG A O 1
ATOM 1705 N N . ASN A 1 219 ? 0.697 10.365 -3.230 1.00 88.00 219 ASN A N 1
ATOM 1706 C CA . ASN A 1 219 ? 0.914 10.749 -4.629 1.00 88.00 219 ASN A CA 1
ATOM 1707 C C . ASN A 1 219 ? 1.565 9.624 -5.443 1.00 88.00 219 ASN A C 1
ATOM 1709 O O . ASN A 1 219 ? 1.177 9.380 -6.583 1.00 88.00 219 ASN A O 1
ATOM 1713 N N . GLN A 1 220 ? 2.521 8.904 -4.859 1.00 92.00 220 GLN A N 1
ATOM 1714 C CA . GLN A 1 220 ? 3.154 7.766 -5.531 1.00 92.00 220 GLN A CA 1
ATOM 1715 C C . GLN A 1 220 ? 2.198 6.567 -5.626 1.00 92.00 220 GLN A C 1
ATOM 1717 O O . GLN A 1 220 ? 2.154 5.880 -6.645 1.00 92.00 220 GLN A O 1
ATOM 1722 N N . MET A 1 221 ? 1.358 6.348 -4.613 1.00 93.81 221 MET A N 1
ATOM 1723 C CA . MET A 1 221 ? 0.331 5.307 -4.631 1.00 93.81 221 MET A CA 1
ATOM 1724 C C . MET A 1 221 ? -0.824 5.624 -5.598 1.00 93.81 221 MET A C 1
ATOM 1726 O O . MET A 1 221 ? -1.496 4.708 -6.076 1.00 93.81 221 MET A O 1
ATOM 1730 N N . LEU A 1 222 ? -1.021 6.890 -5.986 1.00 90.94 222 LEU A N 1
ATOM 1731 C CA . LEU A 1 222 ? -1.947 7.233 -7.071 1.00 90.94 222 LEU A CA 1
ATOM 1732 C C . LEU A 1 222 ? -1.512 6.650 -8.417 1.00 90.94 222 LEU A C 1
ATOM 1734 O O . LEU A 1 222 ? -2.365 6.253 -9.210 1.00 90.94 222 LEU A O 1
ATOM 1738 N N . VAL A 1 223 ? -0.204 6.509 -8.652 1.00 91.56 223 VAL A N 1
ATOM 1739 C CA . VAL A 1 223 ? 0.324 5.821 -9.841 1.00 91.56 223 VAL A CA 1
ATOM 1740 C C . VAL A 1 223 ? -0.121 4.359 -9.843 1.00 91.56 223 VAL A C 1
ATOM 1742 O O . VAL A 1 223 ? -0.583 3.847 -10.864 1.00 91.56 223 VAL A O 1
ATOM 1745 N N . TYR A 1 224 ? -0.054 3.690 -8.687 1.00 92.62 224 TYR A N 1
ATOM 1746 C CA . TYR A 1 224 ? -0.554 2.323 -8.543 1.00 92.62 224 TYR A CA 1
ATOM 1747 C C . TYR A 1 224 ? -2.052 2.242 -8.864 1.00 92.62 224 TYR A C 1
ATOM 1749 O O . TYR A 1 224 ? -2.450 1.415 -9.684 1.00 92.62 224 TYR A O 1
ATOM 1757 N N . LEU A 1 225 ? -2.874 3.133 -8.298 1.00 89.12 225 LEU A N 1
ATOM 1758 C CA . LEU A 1 225 ? -4.315 3.197 -8.578 1.00 89.12 225 LEU A CA 1
ATOM 1759 C C . LEU A 1 225 ? -4.617 3.390 -10.071 1.00 89.12 225 LEU A C 1
ATOM 1761 O O . LEU A 1 225 ? -5.445 2.672 -10.639 1.00 89.12 225 LEU A O 1
ATOM 1765 N N . GLN A 1 226 ? -3.919 4.327 -10.712 1.00 90.69 226 GLN A N 1
ATOM 1766 C CA . GLN A 1 226 ? -4.105 4.665 -12.121 1.00 90.69 226 GLN A CA 1
ATOM 1767 C C . GLN A 1 226 ? -3.784 3.484 -13.049 1.00 90.69 226 GLN A C 1
ATOM 1769 O O . GLN A 1 226 ? -4.512 3.218 -14.013 1.00 90.69 226 GLN A O 1
ATOM 1774 N N . TYR A 1 227 ? -2.706 2.750 -12.764 1.00 89.75 227 TYR A N 1
ATOM 1775 C CA . TYR A 1 227 ? -2.201 1.715 -13.666 1.00 89.75 227 TYR A CA 1
ATOM 1776 C C . TYR A 1 227 ? -2.555 0.279 -13.260 1.00 89.75 227 TYR A C 1
ATOM 1778 O O . TYR A 1 227 ? -2.401 -0.619 -14.088 1.00 89.75 227 TYR A O 1
ATOM 1786 N N . TYR A 1 228 ? -3.128 0.040 -12.074 1.00 89.69 228 TYR A N 1
ATOM 1787 C CA . TYR A 1 228 ? -3.465 -1.308 -11.591 1.00 89.69 228 TYR A CA 1
ATOM 1788 C C . TYR A 1 228 ? -4.273 -2.135 -12.593 1.00 89.69 228 TYR A C 1
ATOM 1790 O O . TYR A 1 228 ? -3.924 -3.278 -12.891 1.00 89.69 228 TYR A O 1
ATOM 1798 N N . ARG A 1 229 ? -5.336 -1.558 -13.167 1.00 86.81 229 ARG A N 1
ATOM 1799 C CA . ARG A 1 229 ? -6.171 -2.269 -14.152 1.00 86.81 229 ARG A CA 1
ATOM 1800 C C . ARG A 1 229 ? -5.409 -2.572 -15.443 1.00 86.81 229 ARG A C 1
ATOM 1802 O O . ARG A 1 229 ? -5.584 -3.653 -15.998 1.00 86.81 229 ARG A O 1
ATOM 1809 N N . HIS A 1 230 ? -4.554 -1.650 -15.883 1.00 88.00 230 HIS A N 1
ATOM 1810 C CA . HIS A 1 230 ? -3.751 -1.799 -17.095 1.00 88.00 230 HIS A CA 1
ATOM 1811 C C . HIS A 1 230 ? -2.727 -2.927 -16.942 1.00 88.00 230 HIS A C 1
ATOM 1813 O O . HIS A 1 230 ? -2.700 -3.832 -17.774 1.00 88.00 230 HIS A O 1
ATOM 1819 N N . PHE A 1 231 ? -1.963 -2.935 -15.845 1.00 87.75 231 PHE A N 1
ATOM 1820 C CA . PHE A 1 231 ? -1.014 -4.012 -15.552 1.00 87.75 231 PHE A CA 1
ATOM 1821 C C . PHE A 1 231 ? -1.723 -5.347 -15.345 1.00 87.75 231 PHE A C 1
ATOM 1823 O O . PHE A 1 231 ? -1.291 -6.348 -15.908 1.00 87.75 231 PHE A O 1
ATOM 1830 N N . LYS A 1 232 ? -2.847 -5.379 -14.616 1.00 85.19 232 LYS A N 1
ATOM 1831 C CA . LYS A 1 232 ? -3.622 -6.612 -14.405 1.00 85.19 232 LYS A CA 1
ATOM 1832 C C . LYS A 1 232 ? -4.116 -7.223 -15.710 1.00 85.19 232 LYS A C 1
ATOM 1834 O O . LYS A 1 232 ? -4.003 -8.431 -15.905 1.00 85.19 232 LYS A O 1
ATOM 1839 N N . PHE A 1 233 ? -4.643 -6.397 -16.607 1.00 83.44 233 PHE A N 1
ATOM 1840 C CA . PHE A 1 233 ? -5.105 -6.853 -17.912 1.00 83.44 233 PHE A CA 1
ATOM 1841 C C . PHE A 1 233 ? -3.945 -7.296 -18.812 1.00 83.44 233 PHE A C 1
ATOM 1843 O O . PHE A 1 233 ? -4.023 -8.351 -19.441 1.00 83.44 233 PHE A O 1
ATOM 1850 N N . ALA A 1 234 ? -2.855 -6.528 -18.848 1.00 81.44 234 ALA A N 1
ATOM 1851 C CA . ALA A 1 234 ? -1.676 -6.870 -19.635 1.00 81.44 234 ALA A CA 1
ATOM 1852 C C . ALA A 1 234 ? -1.017 -8.169 -19.147 1.00 81.44 234 ALA A C 1
ATOM 1854 O O . ALA A 1 234 ? -0.692 -9.029 -19.962 1.00 81.44 234 ALA A O 1
ATOM 1855 N N . ALA A 1 235 ? -0.904 -8.356 -17.832 1.00 80.19 235 ALA A N 1
ATOM 1856 C CA . ALA A 1 235 ? -0.367 -9.571 -17.237 1.00 80.19 235 ALA A CA 1
ATOM 1857 C C . ALA A 1 235 ? -1.218 -10.796 -17.593 1.00 80.19 235 ALA A C 1
ATOM 1859 O O . ALA A 1 235 ? -0.683 -11.794 -18.070 1.00 80.19 235 ALA A O 1
ATOM 1860 N N . ALA A 1 236 ? -2.548 -10.689 -17.478 1.00 80.25 236 ALA A N 1
ATOM 1861 C CA . ALA A 1 236 ? -3.461 -11.760 -17.874 1.00 80.25 236 ALA A CA 1
ATOM 1862 C C . ALA A 1 236 ? -3.302 -12.143 -19.357 1.00 80.25 236 ALA A C 1
ATOM 1864 O O . ALA A 1 236 ? -3.288 -13.327 -19.689 1.00 80.25 236 ALA A O 1
ATOM 1865 N N . ARG A 1 237 ? -3.120 -11.157 -20.248 1.00 78.31 237 ARG A N 1
ATOM 1866 C CA . ARG A 1 237 ? -2.879 -11.397 -21.683 1.00 78.31 237 ARG A CA 1
ATOM 1867 C C . ARG A 1 237 ? -1.532 -12.050 -21.973 1.00 78.31 237 ARG A C 1
ATOM 1869 O O . ARG A 1 237 ? -1.427 -12.782 -22.950 1.00 78.31 237 ARG A O 1
ATOM 1876 N N . GLN A 1 238 ? -0.523 -11.773 -21.155 1.00 71.56 238 GLN A N 1
ATOM 1877 C CA . GLN A 1 238 ? 0.824 -12.325 -21.297 1.00 71.56 238 GLN A CA 1
ATOM 1878 C C . GLN A 1 238 ? 1.020 -13.630 -20.504 1.00 71.56 238 GLN A C 1
ATOM 1880 O O . GLN A 1 238 ? 2.119 -14.174 -20.488 1.00 71.56 238 GLN A O 1
ATOM 1885 N N . GLY A 1 239 ? -0.024 -14.137 -19.834 1.00 70.12 239 GLY A N 1
ATOM 1886 C CA . GLY A 1 239 ? 0.082 -15.306 -18.956 1.00 70.12 239 GLY A CA 1
ATOM 1887 C C . GLY A 1 239 ? 0.956 -15.068 -17.718 1.00 70.12 239 GLY A C 1
ATOM 1888 O O . GLY A 1 239 ? 1.399 -16.025 -17.086 1.00 70.12 239 GLY A O 1
ATOM 1889 N N . ILE A 1 240 ? 1.213 -13.805 -17.372 1.00 69.12 240 ILE A N 1
ATOM 1890 C CA . ILE A 1 240 ? 1.989 -13.400 -16.203 1.00 69.12 240 ILE A CA 1
ATOM 1891 C C . ILE A 1 240 ? 1.052 -13.367 -14.998 1.00 69.12 240 ILE A C 1
ATOM 1893 O O . ILE A 1 240 ? 0.008 -12.710 -15.006 1.00 69.12 240 ILE A O 1
ATOM 1897 N N . LEU A 1 241 ? 1.436 -14.061 -13.932 1.00 61.12 241 LEU A N 1
ATOM 1898 C CA . LEU A 1 241 ? 0.746 -13.968 -12.656 1.00 61.12 241 LEU A CA 1
ATOM 1899 C C . LEU A 1 241 ? 1.285 -12.746 -11.899 1.00 61.12 241 LEU A C 1
ATOM 1901 O O . LEU A 1 241 ? 2.398 -12.792 -11.386 1.00 61.12 241 LEU A O 1
ATOM 1905 N N . LEU A 1 242 ? 0.490 -11.674 -11.794 1.00 61.16 242 LEU A N 1
ATOM 1906 C CA . LEU A 1 242 ? 0.758 -10.589 -10.839 1.00 61.16 242 LEU A CA 1
ATOM 1907 C C . LEU A 1 242 ? 0.482 -11.098 -9.430 1.00 61.16 242 LEU A C 1
ATOM 1909 O O . LEU A 1 242 ? -0.601 -10.916 -8.864 1.00 61.16 242 LEU A O 1
ATOM 1913 N N . SER A 1 243 ? 1.453 -11.797 -8.877 1.00 54.59 243 SER A N 1
ATOM 1914 C CA . SER A 1 243 ? 1.463 -12.122 -7.471 1.00 54.59 243 SER A CA 1
ATOM 1915 C C . SER A 1 243 ? 2.842 -11.784 -6.964 1.00 54.59 243 SER A C 1
ATOM 1917 O O . SER A 1 243 ? 3.807 -12.312 -7.489 1.00 54.59 243 SER A O 1
ATOM 1919 N N . PHE A 1 244 ? 2.923 -11.023 -5.880 1.00 51.44 244 PHE A N 1
ATOM 1920 C CA . PHE A 1 244 ? 4.156 -10.856 -5.105 1.00 51.44 244 PHE A CA 1
ATOM 1921 C C . PHE A 1 244 ? 4.842 -12.188 -4.679 1.00 51.44 244 PHE A C 1
ATOM 1923 O O . PHE A 1 244 ? 5.945 -12.174 -4.157 1.00 51.44 244 PHE A O 1
ATOM 1930 N N . ASN A 1 245 ? 4.217 -13.350 -4.913 1.00 50.47 245 ASN A N 1
ATOM 1931 C CA . ASN A 1 245 ? 4.852 -14.665 -4.779 1.00 50.47 245 ASN A CA 1
ATOM 1932 C C . ASN A 1 245 ? 5.700 -15.069 -6.005 1.00 50.47 245 ASN A C 1
ATOM 1934 O O . ASN A 1 245 ? 6.185 -16.199 -6.060 1.00 50.47 245 ASN A O 1
ATOM 1938 N N . THR A 1 246 ? 5.864 -14.200 -7.005 1.00 53.19 246 THR A N 1
ATOM 1939 C CA . THR A 1 246 ? 6.885 -14.362 -8.041 1.00 53.19 246 THR A CA 1
ATOM 1940 C C . THR A 1 246 ? 8.256 -14.191 -7.388 1.00 53.19 246 THR A C 1
ATOM 1942 O O . THR A 1 246 ? 8.473 -13.280 -6.596 1.00 53.19 246 THR A O 1
ATOM 1945 N N . CYS A 1 247 ? 9.180 -15.113 -7.659 1.00 62.12 247 CYS A N 1
ATOM 1946 C CA . CYS A 1 247 ? 10.538 -15.091 -7.120 1.00 62.12 247 CYS A CA 1
ATOM 1947 C C . CYS A 1 247 ? 11.311 -13.876 -7.663 1.00 62.12 247 CYS A C 1
ATOM 1949 O O . CYS A 1 247 ? 12.056 -14.010 -8.632 1.00 62.12 247 CYS A O 1
ATOM 1951 N N . ILE A 1 248 ? 11.119 -12.692 -7.072 1.00 80.38 248 ILE A N 1
ATOM 1952 C CA . ILE A 1 248 ? 11.915 -11.503 -7.388 1.00 80.38 248 ILE A CA 1
ATOM 1953 C C . ILE A 1 248 ? 13.354 -11.810 -6.975 1.00 80.38 248 ILE A C 1
ATOM 1955 O O . ILE A 1 248 ? 13.649 -12.008 -5.796 1.00 80.38 248 ILE A O 1
ATOM 1959 N N . SER A 1 249 ? 14.248 -11.900 -7.955 1.00 86.25 249 SER A N 1
ATOM 1960 C CA . SER A 1 249 ? 15.649 -12.224 -7.709 1.00 86.25 249 SER A CA 1
ATOM 1961 C C . SER A 1 249 ? 16.450 -10.987 -7.287 1.00 86.25 249 SER A C 1
ATOM 1963 O O . SER A 1 249 ? 16.060 -9.848 -7.542 1.00 86.25 249 SER A O 1
ATOM 1965 N N . GLN A 1 250 ? 17.628 -11.185 -6.689 1.00 88.75 250 GLN A N 1
ATOM 1966 C CA . GLN A 1 250 ? 18.527 -10.069 -6.354 1.00 88.75 250 GLN A CA 1
ATOM 1967 C C . GLN A 1 250 ? 18.999 -9.287 -7.594 1.00 88.75 250 GLN A C 1
ATOM 1969 O O . GLN A 1 250 ? 19.205 -8.071 -7.530 1.00 88.75 250 GLN A O 1
ATOM 1974 N N . SER A 1 251 ? 19.130 -9.956 -8.746 1.00 88.56 251 SER A N 1
ATOM 1975 C CA . SER A 1 251 ? 19.437 -9.283 -10.012 1.00 88.56 251 SER A CA 1
ATOM 1976 C C . SER A 1 251 ? 18.265 -8.423 -10.492 1.00 88.56 251 SER A C 1
ATOM 1978 O O . SER A 1 251 ? 18.494 -7.316 -10.981 1.00 88.56 251 SER A O 1
ATOM 1980 N N . ASP A 1 252 ? 17.021 -8.866 -10.284 1.00 90.12 252 ASP A N 1
ATOM 1981 C CA . ASP A 1 252 ? 15.832 -8.052 -10.545 1.00 90.12 252 ASP A CA 1
ATOM 1982 C C . ASP A 1 252 ? 15.785 -6.817 -9.647 1.00 90.12 252 ASP A C 1
ATOM 1984 O O . ASP A 1 252 ? 15.613 -5.712 -10.159 1.00 90.12 252 ASP A O 1
ATOM 1988 N N . ILE A 1 253 ? 16.020 -6.975 -8.340 1.00 91.81 253 ILE A N 1
ATOM 1989 C CA . ILE A 1 253 ? 16.084 -5.855 -7.384 1.00 91.81 253 ILE A CA 1
ATOM 1990 C C . ILE A 1 253 ? 17.113 -4.817 -7.843 1.00 91.81 253 ILE A C 1
ATOM 1992 O O . ILE A 1 253 ? 16.811 -3.625 -7.925 1.00 91.81 253 ILE A O 1
ATOM 1996 N N . SER A 1 254 ? 18.311 -5.273 -8.207 1.00 91.94 254 SER A N 1
ATOM 1997 C CA . SER A 1 254 ? 19.406 -4.401 -8.643 1.00 91.94 254 SER A CA 1
ATOM 1998 C C . SER A 1 254 ? 19.066 -3.664 -9.941 1.00 91.94 254 SER A C 1
ATOM 2000 O O . SER A 1 254 ? 19.277 -2.454 -10.052 1.00 91.94 254 SER A O 1
ATOM 2002 N N . ARG A 1 255 ? 18.476 -4.373 -10.911 1.00 92.81 255 ARG A N 1
ATOM 2003 C CA . ARG A 1 255 ? 18.056 -3.810 -12.199 1.00 92.81 255 ARG A CA 1
ATOM 2004 C C . ARG A 1 255 ? 16.941 -2.780 -12.045 1.00 92.81 255 ARG A C 1
ATOM 2006 O O . ARG A 1 255 ? 17.003 -1.735 -12.687 1.00 92.81 255 ARG A O 1
ATOM 2013 N N . ILE A 1 256 ? 15.929 -3.055 -11.220 1.00 94.50 256 ILE A N 1
ATOM 2014 C CA . ILE A 1 256 ? 14.819 -2.117 -11.013 1.00 94.50 256 ILE A CA 1
ATOM 2015 C C . ILE A 1 256 ? 15.265 -0.902 -10.212 1.00 94.50 256 ILE A C 1
ATOM 2017 O O . ILE A 1 256 ? 14.879 0.211 -10.560 1.00 94.50 256 ILE A O 1
ATOM 2021 N N . LYS A 1 257 ? 16.126 -1.081 -9.204 1.00 93.25 257 LYS A N 1
ATOM 2022 C CA . LYS A 1 257 ? 16.733 0.047 -8.493 1.00 93.25 257 LYS A CA 1
ATOM 2023 C C . LYS A 1 257 ? 17.482 0.964 -9.463 1.00 93.25 257 LYS A C 1
ATOM 2025 O O . LYS A 1 257 ? 17.191 2.152 -9.512 1.00 93.25 257 LYS A O 1
ATOM 2030 N N . HIS A 1 258 ? 18.344 0.398 -10.307 1.00 92.38 258 HIS A N 1
ATOM 2031 C CA . HIS A 1 258 ? 19.030 1.162 -11.348 1.00 92.38 258 HIS A CA 1
ATOM 2032 C C . HIS A 1 258 ? 18.032 1.844 -12.302 1.00 92.38 258 HIS A C 1
ATOM 2034 O O . HIS A 1 258 ? 18.164 3.021 -12.614 1.00 92.38 258 HIS A O 1
ATOM 2040 N N . ALA A 1 259 ? 16.987 1.147 -12.752 1.00 92.38 259 ALA A N 1
ATOM 2041 C CA . ALA A 1 259 ? 15.968 1.763 -13.600 1.00 92.38 259 ALA A CA 1
ATOM 2042 C C . ALA A 1 259 ? 15.263 2.947 -12.912 1.00 92.38 259 ALA A C 1
ATOM 2044 O O . ALA A 1 259 ? 14.996 3.950 -13.568 1.00 92.38 259 ALA A O 1
ATOM 2045 N N . ALA A 1 260 ? 15.000 2.860 -11.607 1.00 91.50 260 ALA A N 1
ATOM 2046 C CA . ALA A 1 260 ? 14.411 3.941 -10.823 1.00 91.50 260 ALA A CA 1
ATOM 2047 C C . ALA A 1 260 ? 15.343 5.158 -10.719 1.00 91.50 260 ALA A C 1
ATOM 2049 O O . ALA A 1 260 ? 14.889 6.282 -10.948 1.00 91.50 260 ALA A O 1
ATOM 2050 N N . ASP A 1 261 ? 16.629 4.917 -10.439 1.00 89.38 261 ASP A N 1
ATOM 2051 C CA . ASP A 1 261 ? 17.664 5.947 -10.275 1.00 89.38 261 ASP A CA 1
ATOM 2052 C C . ASP A 1 261 ? 17.884 6.754 -11.567 1.00 89.38 261 ASP A C 1
ATOM 2054 O O . ASP A 1 261 ? 18.100 7.963 -11.519 1.00 89.38 261 ASP A O 1
ATOM 2058 N N . PHE A 1 262 ? 17.780 6.098 -12.727 1.00 90.94 262 PHE A N 1
ATOM 2059 C CA . PHE A 1 262 ? 18.074 6.698 -14.034 1.00 90.94 262 PHE A CA 1
ATOM 2060 C C . PHE A 1 262 ? 16.839 7.068 -14.871 1.00 90.94 262 PHE A C 1
ATOM 2062 O O . PHE A 1 262 ? 16.978 7.463 -16.028 1.00 90.94 262 PHE A O 1
ATOM 2069 N N . GLY A 1 263 ? 15.624 6.971 -14.324 1.00 89.31 263 GLY A N 1
ATOM 2070 C CA . GLY A 1 263 ? 14.424 7.420 -15.040 1.00 89.31 263 GLY A CA 1
ATOM 2071 C C . GLY A 1 263 ? 13.827 6.409 -16.027 1.00 89.31 263 GLY A C 1
ATOM 2072 O O . GLY A 1 263 ? 13.003 6.776 -16.864 1.00 89.31 263 GLY A O 1
ATOM 2073 N N . PHE A 1 264 ? 14.223 5.139 -15.960 1.00 90.31 264 PHE A N 1
ATOM 2074 C CA . PHE A 1 264 ? 13.865 4.099 -16.933 1.00 90.31 264 PHE A CA 1
ATOM 2075 C C . PHE A 1 264 ? 12.630 3.267 -16.553 1.00 90.31 264 PHE A C 1
ATOM 2077 O O . PHE A 1 264 ? 12.371 2.227 -17.161 1.00 90.31 264 PHE A O 1
ATOM 2084 N N . LEU A 1 265 ? 11.829 3.701 -15.574 1.00 88.38 265 LEU A N 1
ATOM 2085 C CA . LEU A 1 265 ? 10.586 3.008 -15.200 1.00 88.38 265 LEU A CA 1
ATOM 2086 C C . LEU A 1 265 ? 9.393 3.351 -16.115 1.00 88.38 265 LEU A C 1
ATOM 2088 O O . LEU A 1 265 ? 8.334 2.715 -16.042 1.00 88.38 265 LEU A O 1
ATOM 2092 N N . GLY A 1 266 ? 9.539 4.344 -16.996 1.00 90.12 266 GLY A N 1
ATOM 2093 C CA . GLY A 1 266 ? 8.471 4.806 -17.884 1.00 90.12 266 GLY A CA 1
ATOM 2094 C C . GLY A 1 266 ? 7.283 5.357 -17.091 1.00 90.12 266 GLY A C 1
ATOM 2095 O O . GLY A 1 266 ? 7.455 6.219 -16.234 1.00 90.12 266 GLY A O 1
ATOM 2096 N N . VAL A 1 267 ? 6.075 4.832 -17.330 1.00 89.31 267 VAL A N 1
ATOM 2097 C CA . VAL A 1 267 ? 4.840 5.301 -16.662 1.00 89.31 267 VAL A CA 1
ATOM 2098 C C . VAL A 1 267 ? 4.853 5.151 -15.136 1.00 89.31 267 VAL A C 1
ATOM 2100 O O . VAL A 1 267 ? 4.067 5.803 -14.455 1.00 89.31 267 VAL A O 1
ATOM 2103 N N . LEU A 1 268 ? 5.739 4.306 -14.597 1.00 93.75 268 LEU A N 1
ATOM 2104 C CA . LEU A 1 268 ? 5.900 4.089 -13.159 1.00 93.75 268 LEU A CA 1
ATOM 2105 C C . LEU A 1 268 ? 6.931 5.028 -12.516 1.00 93.75 268 LEU A C 1
ATOM 2107 O O . LEU A 1 268 ? 7.055 5.032 -11.293 1.00 93.75 268 LEU A O 1
ATOM 2111 N N . GLN A 1 269 ? 7.651 5.839 -13.301 1.00 93.31 269 GLN A N 1
ATOM 2112 C CA . GLN A 1 269 ? 8.671 6.750 -12.777 1.00 93.31 269 GLN A CA 1
ATOM 2113 C C . GLN A 1 269 ? 8.156 7.710 -11.692 1.00 93.31 269 GLN A C 1
ATOM 2115 O O . GLN A 1 269 ? 8.898 7.940 -10.741 1.00 93.31 269 GLN A O 1
ATOM 2120 N N . PRO A 1 270 ? 6.910 8.225 -11.731 1.00 92.12 270 PRO A N 1
ATOM 2121 C CA . PRO A 1 270 ? 6.411 9.079 -10.653 1.00 92.12 270 PRO A CA 1
ATOM 2122 C C . PRO A 1 270 ? 6.271 8.369 -9.295 1.00 92.12 270 PRO A C 1
ATOM 2124 O O . PRO A 1 270 ? 6.085 9.040 -8.289 1.00 92.12 270 PRO A O 1
ATOM 2127 N N . ALA A 1 271 ? 6.369 7.035 -9.251 1.00 93.56 271 ALA A N 1
ATOM 2128 C CA . ALA A 1 271 ? 6.389 6.235 -8.026 1.00 93.56 271 ALA A CA 1
ATOM 2129 C C . ALA A 1 271 ? 7.773 5.624 -7.730 1.00 93.56 271 ALA A C 1
ATOM 2131 O O . ALA A 1 271 ? 7.878 4.631 -7.003 1.00 93.56 271 ALA A O 1
ATOM 2132 N N . CYS A 1 272 ? 8.841 6.182 -8.315 1.00 92.44 272 CYS A N 1
ATOM 2133 C CA . CYS A 1 272 ? 10.192 5.629 -8.234 1.00 92.44 272 CYS A CA 1
ATOM 2134 C C . CYS A 1 272 ? 10.701 5.466 -6.799 1.00 92.44 272 CYS A C 1
ATOM 2136 O O . CYS A 1 272 ? 11.413 4.506 -6.532 1.00 92.44 272 CYS A O 1
ATOM 2138 N N . GLN A 1 273 ? 10.309 6.334 -5.867 1.00 91.38 273 GLN A N 1
ATOM 2139 C CA . GLN A 1 273 ? 10.842 6.298 -4.507 1.00 91.38 273 GLN A CA 1
ATOM 2140 C C . GLN A 1 273 ? 10.181 5.201 -3.668 1.00 91.38 273 GLN A C 1
ATOM 2142 O O . GLN A 1 273 ? 10.862 4.521 -2.904 1.00 91.38 273 GLN A O 1
ATOM 2147 N N . LEU A 1 274 ? 8.879 4.948 -3.859 1.00 93.12 274 LEU A N 1
ATOM 2148 C CA . LEU A 1 274 ? 8.234 3.756 -3.296 1.00 93.12 274 LEU A CA 1
ATOM 2149 C C . LEU A 1 274 ? 8.801 2.469 -3.905 1.00 93.12 274 LEU A C 1
ATOM 2151 O O . LEU A 1 274 ? 8.960 1.479 -3.195 1.00 93.12 274 LEU A O 1
ATOM 2155 N N . ILE A 1 275 ? 9.147 2.481 -5.195 1.00 93.94 275 ILE A N 1
ATOM 2156 C CA . ILE A 1 275 ? 9.809 1.343 -5.849 1.00 93.94 275 ILE A CA 1
ATOM 2157 C C . ILE A 1 275 ? 11.218 1.132 -5.275 1.00 93.94 275 ILE A C 1
ATOM 2159 O O . ILE A 1 275 ? 11.581 0.004 -4.955 1.00 93.94 275 ILE A O 1
ATOM 2163 N N . GLN A 1 276 ? 11.999 2.194 -5.069 1.00 92.75 276 GLN A N 1
ATOM 2164 C CA . GLN A 1 276 ? 13.313 2.126 -4.419 1.00 92.75 276 GLN A CA 1
ATOM 2165 C C . GLN A 1 276 ? 13.207 1.619 -2.976 1.00 92.75 276 GLN A C 1
ATOM 2167 O O . GLN A 1 276 ? 14.009 0.777 -2.564 1.00 92.75 276 GLN A O 1
ATOM 2172 N N . LEU A 1 277 ? 12.200 2.076 -2.225 1.00 92.12 277 LEU A N 1
ATOM 2173 C CA . LEU A 1 277 ? 11.912 1.574 -0.884 1.00 92.12 277 LEU A CA 1
ATOM 2174 C C . LEU A 1 277 ? 11.575 0.078 -0.915 1.00 92.12 277 LEU A C 1
ATOM 2176 O O . LEU A 1 277 ? 12.099 -0.688 -0.109 1.00 92.12 277 LEU A O 1
ATOM 2180 N N . ALA A 1 278 ? 10.749 -0.358 -1.867 1.00 93.12 278 ALA A N 1
ATOM 2181 C CA . ALA A 1 278 ? 10.433 -1.768 -2.052 1.00 93.12 278 ALA A CA 1
ATOM 2182 C C . ALA A 1 278 ? 11.691 -2.592 -2.354 1.00 93.12 278 ALA A C 1
ATOM 2184 O O . ALA A 1 278 ? 11.909 -3.609 -1.701 1.00 93.12 278 ALA A O 1
ATOM 2185 N N . CYS A 1 279 ? 12.546 -2.131 -3.276 1.00 92.81 279 CYS A N 1
ATOM 2186 C CA . CYS A 1 279 ? 13.842 -2.752 -3.564 1.00 92.81 279 CYS A CA 1
ATOM 2187 C C . CYS A 1 279 ? 14.690 -2.901 -2.296 1.00 92.81 279 CYS A C 1
ATOM 2189 O O . CYS A 1 279 ? 15.274 -3.958 -2.062 1.00 92.81 279 CYS A O 1
ATOM 2191 N N . PHE A 1 280 ? 14.754 -1.852 -1.472 1.00 92.12 280 PHE A N 1
ATOM 2192 C CA . PHE A 1 280 ? 15.506 -1.877 -0.224 1.00 92.12 280 PHE A CA 1
ATOM 2193 C C . PHE A 1 280 ? 14.950 -2.915 0.755 1.00 92.12 280 PHE A C 1
ATOM 2195 O O . PHE A 1 280 ? 15.695 -3.786 1.196 1.00 92.12 280 PHE A O 1
ATOM 2202 N N . LEU A 1 281 ? 13.651 -2.863 1.052 1.00 90.81 281 LEU A N 1
ATOM 2203 C CA . LEU A 1 281 ? 13.011 -3.784 1.992 1.00 90.81 281 LEU A CA 1
ATOM 2204 C C . LEU A 1 281 ? 13.129 -5.240 1.522 1.00 90.81 281 LEU A C 1
ATOM 2206 O O . LEU A 1 281 ? 13.458 -6.114 2.317 1.00 90.81 281 LEU A O 1
ATOM 2210 N N . LEU A 1 282 ? 12.943 -5.491 0.224 1.00 89.81 282 LEU A N 1
ATOM 2211 C CA . LEU A 1 282 ? 13.113 -6.813 -0.383 1.00 89.81 282 LEU A CA 1
ATOM 2212 C C . LEU A 1 282 ? 14.552 -7.330 -0.311 1.00 89.81 282 LEU A C 1
ATOM 2214 O O . LEU A 1 282 ? 14.756 -8.530 -0.192 1.00 89.81 282 LEU A O 1
ATOM 2218 N N . SER A 1 283 ? 15.553 -6.449 -0.365 1.00 88.25 283 SER A N 1
ATOM 2219 C CA . SER A 1 283 ? 16.962 -6.848 -0.237 1.00 88.25 283 SER A CA 1
ATOM 2220 C C . SER A 1 283 ? 17.370 -7.238 1.190 1.00 88.25 283 SER A C 1
ATOM 2222 O O . SER A 1 283 ? 18.460 -7.773 1.388 1.00 88.25 283 SER A O 1
ATOM 2224 N N . LYS A 1 284 ? 16.524 -6.932 2.182 1.00 81.81 284 LYS A N 1
ATOM 2225 C CA . LYS A 1 284 ? 16.755 -7.195 3.609 1.00 81.81 284 LYS A CA 1
ATOM 2226 C C . LYS A 1 284 ? 15.983 -8.407 4.140 1.00 81.81 284 LYS A C 1
ATOM 2228 O O . LYS A 1 284 ? 16.203 -8.774 5.292 1.00 81.81 284 LYS A O 1
ATOM 2233 N N . MET A 1 285 ? 15.089 -8.980 3.333 1.00 72.81 285 MET A N 1
ATOM 2234 C CA . MET A 1 285 ? 14.352 -10.215 3.629 1.00 72.81 285 MET A CA 1
ATOM 2235 C C . MET A 1 285 ? 15.158 -11.441 3.210 1.00 72.81 285 MET A C 1
ATOM 2237 O O . MET A 1 285 ? 15.087 -12.442 3.953 1.00 72.81 285 MET A O 1
#

Foldseek 3Di:
DPPVVVVVVVVVVVVVVVVVVVVVVVVVVVVVVVVVVVVVVVVVVVVVVVVVVVVVVVVPPPDDDDDDPPPPDDDDDDDDDDDDDDDDDDDDDDDDDDDPPQDDDDPLLLLLLLLLVVLFVQLFVQLLVVLVVVLVPDDDPVVNVVLVCQAAPDPQLHLQGPDDPVPDTLLSLLVSQVVDPDRDPSSVVSNVRSLVVLLVVLVVLPNPCRPPHDDPLSQLVVLSVVCVVSSVVNCVVVVHDSDNPPPCDLVSLVVSLVCQVVVNSPSSNSNSVSSPSSSSVVVSD

Sequence (285 aa):
MGEGIRCAEEAQRDLRLRLGELEQHTEEQQASLDHLKKQRLYVLAQGTKVFSKNFLAARSVTCSIGPQLCDIVNNHTSSDLLLPHSVSGIPRGMKHGTNSAALVFSAGQFIAFDMLQFIHKRLTSYMWAHMCKRVRNMNTEEEKGDFLRIFRGVDGESAFGTKPLSEMTYAELLDFALKKKQVEAEVEMALQAAETQLMEEAVLAGYVGANESLCSMRNQMLVYLQYYRHFKFAAARQGILLSFNTCISQSDISRIKHAADFGFLGVLQPACQLIQLACFLLSKM

Organism: Ceratopteris richardii (NCBI:txid49495)

Radius of gyration: 26.74 Å; chains: 1; bounding box: 51×57×97 Å

Secondary structure (DSSP, 8-state):
-HHHHHHHHHHHHHHHHHHHHHHHHHHHHHHHHHHHHHHHHHHHHHHHHHHHHHHHHHTS------S-SS--SS---------------------S-S--------HHHHHHHHHHHHHHHHHHHHHHHHHHHHHHT-SSHHHHHHHHHHHH-SSS--SSTT--GGG--HHHHHHHHHH-SS--HHHHHHHHHHHHHHHHHHHHTT-TTTTT----HHHHHHHHHHHHHHHHHHHHHTT----TTS---HHHHHHHHHHHHTTTTGGGGGGHHHHHHHHHHHHT-